Protein AF-A0A1G2XWH8-F1 (afdb_monomer_lite)

Structure (mmCIF, N/CA/C/O backbone):
data_AF-A0A1G2XWH8-F1
#
_entry.id   AF-A0A1G2XWH8-F1
#
loop_
_atom_site.group_PDB
_atom_site.id
_atom_site.type_symbol
_atom_site.label_atom_id
_atom_site.label_alt_id
_atom_site.label_comp_id
_atom_site.label_asym_id
_atom_site.label_entity_id
_atom_site.label_seq_id
_atom_site.pdbx_PDB_ins_code
_atom_site.Cartn_x
_atom_site.Cartn_y
_atom_site.Cartn_z
_atom_site.occupancy
_atom_site.B_iso_or_equiv
_atom_site.auth_seq_id
_atom_site.auth_comp_id
_atom_site.auth_asym_id
_atom_site.auth_atom_id
_atom_site.pdbx_PDB_model_num
ATOM 1 N N . MET A 1 1 ? -18.346 -9.962 9.896 1.00 92.06 1 MET A N 1
ATOM 2 C CA . MET A 1 1 ? -17.612 -8.823 9.321 1.00 92.06 1 MET A CA 1
ATOM 3 C C . MET A 1 1 ? -18.226 -7.588 9.924 1.00 92.06 1 MET A C 1
ATOM 5 O O . MET A 1 1 ? -19.303 -7.183 9.500 1.00 92.06 1 MET A O 1
ATOM 9 N N . THR A 1 2 ? -17.578 -7.070 10.955 1.00 95.69 2 THR A N 1
ATOM 10 C CA . THR A 1 2 ? -17.955 -5.825 11.620 1.00 95.69 2 THR A CA 1
ATOM 11 C C . THR A 1 2 ? -16.970 -4.741 11.199 1.00 95.69 2 THR A C 1
ATOM 13 O O . THR A 1 2 ? -15.781 -5.014 11.034 1.00 95.69 2 THR A O 1
ATOM 16 N N . THR A 1 3 ? -17.451 -3.516 10.992 1.00 97.06 3 THR A N 1
ATOM 17 C CA . THR A 1 3 ? -16.576 -2.355 10.794 1.00 97.06 3 THR A CA 1
ATOM 18 C C . THR A 1 3 ? -16.462 -1.603 12.106 1.00 97.06 3 THR A C 1
ATOM 20 O O . THR A 1 3 ? -17.470 -1.170 12.656 1.00 97.06 3 THR A O 1
ATOM 23 N N . TRP A 1 4 ? -15.238 -1.430 12.583 1.00 97.25 4 TRP A N 1
ATOM 24 C CA . TRP A 1 4 ? -14.908 -0.712 13.801 1.00 97.25 4 TRP A CA 1
ATOM 25 C C . TRP A 1 4 ? -14.384 0.677 13.443 1.00 97.25 4 TRP A C 1
ATOM 27 O O . TRP A 1 4 ? -13.338 0.829 12.815 1.00 97.25 4 TRP A O 1
ATOM 37 N N . TYR A 1 5 ? -15.138 1.702 13.817 1.00 97.62 5 TYR A N 1
ATOM 38 C CA . TYR A 1 5 ? -14.880 3.096 13.489 1.00 97.62 5 TYR A CA 1
ATOM 39 C C . TYR A 1 5 ? -14.159 3.796 14.633 1.00 97.62 5 TYR A C 1
ATOM 41 O O . TYR A 1 5 ? -14.663 3.803 15.761 1.00 97.62 5 TYR A O 1
ATOM 49 N N . ALA A 1 6 ? -13.037 4.452 14.336 1.00 97.25 6 ALA A N 1
ATOM 50 C CA . ALA A 1 6 ? -12.350 5.296 15.305 1.00 97.25 6 ALA A CA 1
ATOM 51 C C . ALA A 1 6 ? -13.264 6.429 15.801 1.00 97.25 6 ALA A C 1
ATOM 53 O O . ALA A 1 6 ? -13.933 7.119 15.019 1.00 97.25 6 ALA A O 1
ATOM 54 N N . GLN A 1 7 ? -13.268 6.642 17.113 1.00 97.06 7 GLN A N 1
ATOM 55 C CA . GLN A 1 7 ? -14.098 7.653 17.771 1.00 97.06 7 GLN A CA 1
ATOM 56 C C . GLN A 1 7 ? -13.307 8.912 18.147 1.00 97.06 7 GLN A C 1
ATOM 58 O O . GLN A 1 7 ? -13.860 10.017 18.149 1.00 97.06 7 GLN A O 1
ATOM 63 N N . ALA A 1 8 ? -11.995 8.788 18.358 1.00 95.06 8 ALA A N 1
ATOM 64 C CA . ALA A 1 8 ? -11.115 9.878 18.771 1.00 95.06 8 ALA A CA 1
ATOM 65 C C . ALA A 1 8 ? -9.874 10.006 17.872 1.00 95.06 8 ALA A C 1
ATOM 67 O O . ALA A 1 8 ? -9.409 9.035 17.286 1.00 95.06 8 ALA A O 1
ATOM 68 N N . ILE A 1 9 ? -9.350 11.230 17.768 1.00 96.19 9 ILE A N 1
ATOM 69 C CA . ILE A 1 9 ? -8.024 11.511 17.195 1.00 96.19 9 ILE A CA 1
ATOM 70 C C . ILE A 1 9 ? -6.969 10.984 18.166 1.00 96.19 9 ILE A C 1
ATOM 72 O O . ILE A 1 9 ? -7.163 11.095 19.375 1.00 96.19 9 ILE A O 1
ATOM 76 N N . GLY A 1 10 ? -5.853 10.463 17.656 1.00 93.56 10 GLY A N 1
ATOM 77 C CA . GLY A 1 10 ? -4.767 10.004 18.527 1.00 93.56 10 GLY A CA 1
ATOM 78 C C . GLY A 1 10 ? -5.025 8.656 19.199 1.00 93.56 10 GLY A C 1
ATOM 79 O O . GLY A 1 10 ? -4.231 8.258 20.040 1.00 93.56 10 GLY A O 1
ATOM 80 N N . ALA A 1 11 ? -6.136 7.984 18.885 1.00 92.38 11 ALA A N 1
ATOM 81 C CA . ALA A 1 11 ? -6.483 6.724 19.524 1.00 92.38 11 ALA A CA 1
ATOM 82 C C . ALA A 1 11 ? -5.488 5.623 19.149 1.00 92.38 11 ALA A C 1
ATOM 84 O O . ALA A 1 11 ? -5.196 5.418 17.966 1.00 92.38 11 ALA A O 1
ATOM 85 N N . HIS A 1 12 ? -5.031 4.887 20.155 1.00 95.50 12 HIS A N 1
ATOM 86 C CA . HIS A 1 12 ? -4.316 3.638 19.952 1.00 95.50 12 HIS A CA 1
ATOM 87 C C . HIS A 1 12 ? -5.295 2.495 19.653 1.00 95.50 12 HIS A C 1
ATOM 89 O O . HIS A 1 12 ? -6.440 2.487 20.117 1.00 95.50 12 HIS A O 1
ATOM 95 N N . LEU A 1 13 ? -4.856 1.509 18.870 1.00 92.75 13 LEU A N 1
ATOM 96 C CA . LEU A 1 13 ? -5.667 0.327 18.574 1.00 92.75 13 LEU A CA 1
ATOM 97 C C . LEU A 1 13 ? -5.904 -0.535 19.824 1.00 92.75 13 LEU A C 1
ATOM 99 O O . LEU A 1 13 ? -6.949 -1.170 19.935 1.00 92.75 13 LEU A O 1
ATOM 103 N N . SER A 1 14 ? -4.956 -0.525 20.762 1.00 90.62 14 SER A N 1
ATOM 104 C CA . SER A 1 14 ? -5.050 -1.216 22.050 1.00 90.62 14 SER A CA 1
ATOM 105 C C . SER A 1 14 ? -6.029 -0.582 23.050 1.00 90.62 14 SER A C 1
ATOM 107 O O . SER A 1 14 ? -6.417 -1.237 24.015 1.00 90.62 14 SER A O 1
ATOM 109 N N . GLU A 1 15 ? -6.443 0.673 22.851 1.00 88.19 15 GLU A N 1
ATOM 110 C CA . GLU A 1 15 ? -7.330 1.360 23.791 1.00 88.19 15 GLU A CA 1
ATOM 111 C C . GLU A 1 15 ? -8.776 0.853 23.689 1.00 88.19 15 GLU A C 1
ATOM 113 O O . GLU A 1 15 ? -9.399 0.873 22.619 1.00 88.19 15 GLU A O 1
ATOM 118 N N . THR A 1 16 ? -9.349 0.494 24.839 1.00 84.19 16 THR A N 1
ATOM 119 C CA . THR A 1 16 ? -10.783 0.219 24.969 1.00 84.19 16 THR A CA 1
ATOM 120 C C . THR A 1 16 ? -11.607 1.473 24.669 1.00 84.19 16 THR A C 1
ATOM 122 O O . THR A 1 16 ? -11.153 2.607 24.831 1.00 84.19 16 THR A O 1
ATOM 125 N N . ASP A 1 17 ? -12.840 1.281 24.202 1.00 83.75 17 ASP A N 1
ATOM 126 C CA . ASP A 1 17 ? -13.812 2.354 23.936 1.00 83.75 17 ASP A CA 1
ATOM 127 C C . ASP A 1 17 ? -13.393 3.408 22.890 1.00 83.75 17 ASP A C 1
ATOM 129 O O . ASP A 1 17 ? -13.997 4.480 22.769 1.00 83.75 17 ASP A O 1
ATOM 133 N N . ARG A 1 18 ? -12.373 3.119 22.076 1.00 91.94 18 ARG A N 1
ATOM 134 C CA . ARG A 1 18 ? -11.943 4.005 20.977 1.00 91.94 18 ARG A CA 1
ATOM 135 C C . ARG A 1 18 ? -12.455 3.611 19.608 1.00 91.94 18 ARG A C 1
ATOM 137 O O . ARG A 1 18 ? -12.415 4.431 18.686 1.00 91.94 18 ARG A O 1
ATOM 144 N N . TRP A 1 19 ? -12.980 2.402 19.490 1.00 94.75 19 TRP A N 1
ATOM 145 C CA . TRP A 1 19 ? -13.432 1.820 18.237 1.00 94.75 19 TRP A CA 1
ATOM 146 C C . TRP A 1 19 ? -14.851 1.317 18.423 1.00 94.75 19 TRP A C 1
ATOM 148 O O . TRP A 1 19 ? -15.109 0.524 19.318 1.00 94.75 19 TRP A O 1
ATOM 158 N N . ASN A 1 20 ? -15.784 1.795 17.609 1.00 96.00 20 ASN A N 1
ATOM 159 C CA . ASN A 1 20 ? -17.204 1.497 17.772 1.00 96.00 20 ASN A CA 1
ATOM 160 C C . ASN A 1 20 ? -17.774 0.893 16.489 1.00 96.00 20 ASN A C 1
ATOM 162 O O . ASN A 1 20 ? -17.375 1.289 15.399 1.00 96.00 20 ASN A O 1
ATOM 166 N N . SER A 1 21 ? -18.713 -0.041 16.600 1.00 96.06 21 SER A N 1
ATOM 167 C CA . SER A 1 21 ? -19.378 -0.679 15.452 1.00 96.06 21 SER A CA 1
ATOM 168 C C . SER A 1 21 ? -20.262 0.277 14.633 1.00 96.06 21 SER A C 1
ATOM 170 O O . SER A 1 21 ? -20.649 -0.043 13.508 1.00 96.06 21 SER A O 1
ATOM 172 N N . ILE A 1 22 ? -20.567 1.467 15.168 1.00 96.12 22 ILE A N 1
ATOM 173 C CA . ILE A 1 22 ? -21.303 2.536 14.487 1.00 96.12 22 ILE A CA 1
ATOM 174 C C . ILE A 1 22 ? -20.432 3.808 14.435 1.00 96.12 22 ILE A C 1
ATOM 176 O O . ILE A 1 22 ? -19.862 4.202 15.455 1.00 96.12 22 ILE A O 1
ATOM 180 N N . PRO A 1 23 ? -20.368 4.532 13.298 1.00 94.62 23 PRO A N 1
ATOM 181 C CA . PRO A 1 23 ? -19.520 5.722 13.166 1.00 94.62 23 PRO A CA 1
ATOM 182 C C . PRO A 1 23 ? -19.796 6.846 14.168 1.00 94.62 23 PRO A C 1
ATOM 184 O O . PRO A 1 23 ? -18.886 7.614 14.468 1.00 94.62 23 PRO A O 1
ATOM 187 N N . SER A 1 24 ? -21.034 6.953 14.663 1.00 92.75 24 SER A N 1
ATOM 188 C CA . SER A 1 24 ? -21.472 7.949 15.651 1.00 92.75 24 SER A CA 1
ATOM 189 C C . SER A 1 24 ? -21.085 7.615 17.094 1.00 92.75 24 SER A C 1
ATOM 191 O O . SER A 1 24 ? -21.355 8.425 17.976 1.00 92.75 24 SER A O 1
ATOM 193 N N . GLY A 1 25 ? -20.522 6.429 17.353 1.00 90.94 25 GLY A N 1
ATOM 194 C CA . GLY A 1 25 ? -20.136 5.993 18.698 1.00 90.94 25 GLY A CA 1
ATOM 195 C C . GLY A 1 25 ? -21.280 5.423 19.541 1.00 90.94 25 GLY A C 1
ATOM 196 O O . GLY A 1 25 ? -21.105 5.194 20.730 1.00 90.94 25 GLY A O 1
ATOM 197 N N . THR A 1 26 ? -22.459 5.204 18.951 1.00 91.12 26 THR A N 1
ATOM 198 C CA . THR A 1 26 ? -23.657 4.710 19.658 1.00 91.12 26 THR A CA 1
ATOM 199 C C . THR A 1 26 ? -23.811 3.186 19.633 1.00 91.12 26 THR A C 1
ATOM 201 O O . THR A 1 26 ? -24.820 2.677 20.112 1.00 91.12 26 THR A O 1
ATOM 204 N N . GLY A 1 27 ? -22.884 2.463 19.003 1.00 91.19 27 GLY A N 1
ATOM 205 C CA . GLY A 1 27 ? -22.889 1.003 18.915 1.00 91.19 27 GLY A CA 1
ATOM 206 C C . GLY A 1 27 ? -22.056 0.340 20.007 1.00 91.19 27 GLY A C 1
ATOM 207 O O . GLY A 1 27 ? -21.665 0.970 20.988 1.00 91.19 27 GLY A O 1
ATOM 208 N N . GLU A 1 28 ? -21.753 -0.938 19.805 1.00 91.75 28 GLU A N 1
ATOM 209 C CA . GLU A 1 28 ? -20.818 -1.690 20.646 1.00 91.75 28 GLU A CA 1
ATOM 210 C C . GLU A 1 28 ? -19.387 -1.198 20.433 1.00 91.75 28 GLU A C 1
ATOM 212 O O . GLU A 1 28 ? -18.999 -0.895 19.298 1.00 91.75 28 GLU A O 1
ATOM 217 N N . PHE A 1 29 ? -18.613 -1.137 21.514 1.00 93.12 29 PHE A N 1
ATOM 218 C CA . PHE A 1 29 ? -17.186 -0.856 21.456 1.00 93.12 29 PHE A CA 1
ATOM 219 C C . PHE A 1 29 ? -16.391 -2.141 21.234 1.00 93.12 29 PHE A C 1
ATOM 221 O O . PHE A 1 29 ? -16.738 -3.201 21.752 1.00 93.12 29 PHE A O 1
ATOM 228 N N . LEU A 1 30 ? -15.327 -2.033 20.444 1.00 91.25 30 LEU A N 1
ATOM 229 C CA . LEU A 1 30 ? -14.341 -3.089 20.295 1.00 91.25 30 LEU A CA 1
ATOM 230 C C . LEU A 1 30 ? -13.590 -3.222 21.616 1.00 91.25 30 LEU A C 1
ATOM 232 O O . LEU A 1 30 ? -12.918 -2.286 22.053 1.00 91.25 30 LEU A O 1
ATOM 236 N N . ASP A 1 31 ? -13.656 -4.409 22.192 1.00 88.25 31 ASP A N 1
ATOM 237 C CA . ASP A 1 31 ? -12.698 -4.859 23.186 1.00 88.25 31 ASP A CA 1
ATOM 238 C C . ASP A 1 31 ? -11.700 -5.765 22.466 1.00 88.25 31 ASP A C 1
ATOM 240 O O . ASP A 1 31 ? -12.017 -6.903 22.108 1.00 88.25 31 ASP A O 1
ATOM 244 N N . ILE A 1 32 ? -10.520 -5.226 22.155 1.00 84.88 32 ILE A N 1
ATOM 245 C CA . ILE A 1 32 ? -9.512 -5.971 21.399 1.00 84.88 32 ILE A CA 1
ATOM 246 C C . ILE A 1 32 ? -8.913 -7.119 22.229 1.00 84.88 32 ILE A C 1
ATOM 248 O O . ILE A 1 32 ? -8.496 -8.127 21.660 1.00 84.88 32 ILE A O 1
ATOM 252 N N . ASP A 1 33 ? -8.921 -7.000 23.559 1.00 81.31 33 ASP A N 1
ATOM 253 C CA . ASP A 1 33 ? -8.274 -7.944 24.468 1.00 81.31 33 ASP A CA 1
ATOM 254 C C . ASP A 1 33 ? -9.226 -9.076 24.911 1.00 81.31 33 ASP A C 1
ATOM 256 O O . ASP A 1 33 ? -8.773 -10.192 25.173 1.00 81.31 33 ASP A O 1
ATOM 260 N N . ALA A 1 34 ? -10.549 -8.864 24.912 1.00 74.19 34 ALA A N 1
ATOM 261 C CA . ALA A 1 34 ? -11.551 -9.875 25.294 1.00 74.19 34 ALA A CA 1
ATOM 262 C C . ALA A 1 34 ? -11.913 -10.894 24.187 1.00 74.19 34 ALA A C 1
ATOM 264 O O . ALA A 1 34 ? -13.031 -11.411 24.137 1.00 74.19 34 ALA A O 1
ATOM 265 N N . GLY A 1 35 ? -10.966 -11.220 23.303 1.00 68.00 35 GLY A N 1
ATOM 266 C CA . GLY A 1 35 ? -11.194 -12.080 22.130 1.00 68.00 35 GLY A CA 1
ATOM 267 C C . GLY A 1 35 ? -11.480 -11.301 20.844 1.00 68.00 35 GLY A C 1
ATOM 268 O O . GLY A 1 35 ? -12.079 -11.850 19.920 1.00 68.00 35 GLY A O 1
ATOM 269 N N . GLY A 1 36 ? -11.082 -10.026 20.826 1.00 74.62 36 GLY A N 1
ATOM 270 C CA . GLY A 1 36 ? -11.409 -9.030 19.820 1.00 74.62 36 GLY A CA 1
ATOM 271 C C . GLY A 1 36 ? -10.827 -9.235 18.422 1.00 74.62 36 GLY A C 1
ATOM 272 O O . GLY A 1 36 ? -10.215 -10.246 18.099 1.00 74.62 36 GLY A O 1
ATOM 273 N N . LEU A 1 37 ? -11.115 -8.227 17.593 1.00 91.38 37 LEU A N 1
ATOM 274 C CA . LEU A 1 37 ? -10.841 -8.058 16.161 1.00 91.38 37 LEU A CA 1
ATOM 275 C C . LEU A 1 37 ? -10.759 -9.352 15.330 1.00 91.38 37 LEU A C 1
ATOM 277 O O . LEU A 1 37 ? -9.713 -9.987 15.206 1.00 91.38 37 LEU A O 1
ATOM 281 N N . GLY A 1 38 ? -11.865 -9.712 14.675 1.00 93.62 38 GLY A N 1
ATOM 282 C CA . GLY A 1 38 ? -11.906 -10.887 13.810 1.00 93.62 38 GLY A CA 1
ATOM 283 C C . GLY A 1 38 ? -11.152 -10.697 12.487 1.00 93.62 38 GLY A C 1
ATOM 284 O O . GLY A 1 38 ? -11.105 -9.607 11.922 1.00 93.62 38 GLY A O 1
ATOM 285 N N . ILE A 1 39 ? -10.680 -11.801 11.892 1.00 96.19 39 ILE A N 1
ATOM 286 C CA . ILE A 1 39 ? -10.031 -11.810 10.561 1.00 96.19 39 ILE A CA 1
ATOM 287 C C . ILE A 1 39 ? -10.908 -11.228 9.439 1.00 96.19 39 ILE A C 1
ATOM 289 O O . ILE A 1 39 ? -10.409 -10.833 8.396 1.00 96.19 39 ILE A O 1
ATOM 293 N N . ASN A 1 40 ? -12.224 -11.180 9.644 1.00 96.94 40 ASN A N 1
ATOM 294 C CA . ASN A 1 40 ? -13.177 -10.631 8.683 1.00 96.94 40 ASN A CA 1
ATOM 295 C C . ASN A 1 40 ? -13.584 -9.188 9.001 1.00 96.94 40 ASN A C 1
ATOM 297 O O . ASN A 1 40 ? -14.464 -8.662 8.325 1.00 96.94 40 ASN A O 1
ATOM 301 N N . ASP A 1 41 ? -13.032 -8.572 10.041 1.00 97.25 41 ASP A N 1
ATOM 302 C CA . ASP A 1 41 ? -13.427 -7.236 10.476 1.00 97.25 41 ASP A CA 1
ATOM 303 C C . ASP A 1 41 ? -12.644 -6.143 9.756 1.00 97.25 41 ASP A C 1
ATOM 305 O O . ASP A 1 41 ? -11.619 -6.381 9.121 1.00 97.25 41 ASP A O 1
ATOM 309 N N . ILE A 1 42 ? -13.160 -4.922 9.830 1.00 97.81 42 ILE A N 1
ATOM 310 C CA . ILE A 1 42 ? -12.587 -3.752 9.175 1.00 97.81 42 ILE A CA 1
ATOM 311 C C . ILE A 1 42 ? -12.258 -2.723 10.244 1.00 97.81 42 ILE A C 1
ATOM 313 O O . ILE A 1 42 ? -13.139 -2.339 11.007 1.00 97.81 42 ILE A O 1
ATOM 317 N N . ILE A 1 43 ? -11.028 -2.221 10.256 1.00 97.94 43 ILE A N 1
ATOM 318 C CA . ILE A 1 43 ? -10.658 -1.055 11.059 1.00 97.94 43 ILE A CA 1
ATOM 319 C C . ILE A 1 43 ? -10.779 0.193 10.182 1.00 97.94 43 ILE A C 1
ATOM 321 O O . ILE A 1 43 ? -10.090 0.320 9.168 1.00 97.94 43 ILE A O 1
ATOM 325 N N . CYS A 1 44 ? -11.671 1.112 10.550 1.00 98.00 44 CYS A N 1
ATOM 326 C CA . CYS A 1 44 ? -11.962 2.322 9.787 1.00 98.00 44 CYS A CA 1
ATOM 327 C C . CYS A 1 44 ? -11.516 3.586 10.530 1.00 98.00 44 CYS A C 1
ATOM 329 O O . CYS A 1 44 ? -11.921 3.825 11.669 1.00 98.00 44 CYS A O 1
ATOM 331 N N . ALA A 1 45 ? -10.745 4.443 9.854 1.00 97.75 45 ALA A N 1
ATOM 332 C CA . ALA A 1 45 ? -10.265 5.696 10.437 1.00 97.75 45 ALA A CA 1
ATOM 333 C C . ALA A 1 45 ? -11.386 6.707 10.722 1.00 97.75 45 ALA A C 1
ATOM 335 O O . ALA A 1 45 ? -11.224 7.559 11.588 1.00 97.75 45 ALA A O 1
ATOM 336 N N . ASN A 1 46 ? -12.517 6.630 10.010 1.00 97.31 46 ASN A N 1
ATOM 337 C CA . ASN A 1 46 ? -13.701 7.464 10.251 1.00 97.31 46 ASN A CA 1
ATOM 338 C C . ASN A 1 46 ? -13.396 8.980 10.320 1.00 97.31 46 ASN A C 1
ATOM 340 O O . ASN A 1 46 ? -13.878 9.694 11.204 1.00 97.31 46 ASN A O 1
ATOM 344 N N . GLY A 1 47 ? -12.518 9.474 9.442 1.00 96.69 47 GLY A N 1
ATOM 345 C CA . GLY A 1 47 ? -12.078 10.871 9.426 1.00 96.69 47 GLY A CA 1
ATOM 346 C C . GLY A 1 47 ? -11.125 11.268 10.564 1.00 96.69 47 GLY A C 1
ATOM 347 O O . GLY A 1 47 ? -10.699 12.421 10.612 1.00 96.69 47 GLY A O 1
ATOM 348 N N . LYS A 1 48 ? -10.777 10.355 11.480 1.00 97.62 48 LYS A N 1
ATOM 349 C CA . LYS A 1 48 ? -9.869 10.612 12.605 1.00 97.62 48 LYS A CA 1
ATOM 350 C C . LYS A 1 48 ? -8.416 10.458 12.176 1.00 97.62 48 LYS A C 1
ATOM 352 O O . LYS A 1 48 ? -8.056 9.556 11.424 1.00 97.62 48 LYS A O 1
ATOM 357 N N . THR A 1 49 ? -7.572 11.352 12.663 1.00 97.44 49 THR A N 1
ATOM 358 C CA . THR A 1 49 ? -6.144 11.383 12.345 1.00 97.44 49 THR A CA 1
ATOM 359 C C . THR A 1 49 ? -5.306 10.911 13.526 1.00 97.44 49 THR A C 1
ATOM 361 O O . THR A 1 49 ? -5.783 10.850 14.660 1.00 97.44 49 THR A O 1
ATOM 364 N N . SER A 1 50 ? -4.035 10.634 13.257 1.00 95.94 50 SER A N 1
ATOM 365 C CA . SER A 1 50 ? -3.038 10.231 14.244 1.00 95.94 50 SER A CA 1
ATOM 366 C C . SER A 1 50 ? -3.409 8.950 14.986 1.00 95.94 50 SER A C 1
ATOM 368 O O . SER A 1 50 ? -3.074 8.813 16.151 1.00 95.94 50 SER A O 1
ATOM 370 N N . LEU A 1 51 ? -4.124 8.030 14.334 1.00 97.56 51 LEU A N 1
ATOM 371 C CA . LEU A 1 51 ? -4.469 6.742 14.934 1.00 97.56 51 LEU A CA 1
ATOM 372 C C . LEU A 1 51 ? -3.213 5.881 15.005 1.00 97.56 51 LEU A C 1
ATOM 374 O O . LEU A 1 51 ? -2.472 5.829 14.028 1.00 97.56 51 LEU A O 1
ATOM 378 N N . ILE A 1 52 ? -2.960 5.220 16.125 1.00 97.50 52 ILE A N 1
ATOM 379 C CA . ILE A 1 52 ? -1.712 4.486 16.346 1.00 97.50 52 ILE A CA 1
ATOM 380 C C . ILE A 1 52 ? -2.002 2.986 16.320 1.00 97.50 52 ILE A C 1
ATOM 382 O O . ILE A 1 52 ? -2.871 2.497 17.038 1.00 97.50 52 ILE A O 1
ATOM 386 N N . ILE A 1 53 ? -1.274 2.261 15.472 1.00 97.31 53 ILE A N 1
ATOM 387 C CA . ILE A 1 53 ? -1.222 0.800 15.484 1.00 97.31 53 ILE A CA 1
ATOM 388 C C . ILE A 1 53 ? 0.030 0.415 16.273 1.00 97.31 53 ILE A C 1
ATOM 390 O O . ILE A 1 53 ? 1.150 0.542 15.780 1.00 97.31 53 ILE A O 1
ATOM 394 N N . ASP A 1 54 ? -0.191 -0.007 17.512 1.00 95.94 54 ASP A N 1
ATOM 395 C CA . ASP A 1 54 ? 0.810 -0.320 18.539 1.00 95.94 54 ASP A CA 1
ATOM 396 C C . ASP A 1 54 ? 0.889 -1.827 18.845 1.00 95.94 54 ASP A C 1
ATOM 398 O O . ASP A 1 54 ? 1.347 -2.251 19.906 1.00 95.94 54 ASP A O 1
ATOM 402 N N . ARG A 1 55 ? 0.391 -2.654 17.923 1.00 95.94 55 ARG A N 1
ATOM 403 C CA . ARG A 1 55 ? 0.442 -4.119 17.979 1.00 95.94 55 ARG A CA 1
ATOM 404 C C . ARG A 1 55 ? 0.295 -4.729 16.592 1.00 95.94 55 ARG A C 1
ATOM 406 O O . ARG A 1 55 ? -0.209 -4.084 15.670 1.00 95.94 55 ARG A O 1
ATOM 413 N N . ASP A 1 56 ? 0.644 -6.006 16.488 1.00 96.81 56 ASP A N 1
ATOM 414 C CA . ASP A 1 56 ? 0.276 -6.837 15.348 1.00 96.81 56 ASP A CA 1
ATOM 415 C C . ASP A 1 56 ? -1.247 -6.838 15.149 1.00 96.81 56 ASP A C 1
ATOM 417 O O . ASP A 1 56 ? -2.027 -6.904 16.103 1.00 96.81 56 ASP A O 1
ATOM 421 N N . VAL A 1 57 ? -1.682 -6.796 13.888 1.00 96.44 57 VAL A N 1
ATOM 422 C CA . VAL A 1 57 ? -3.102 -6.715 13.522 1.00 96.44 57 VAL A CA 1
ATOM 423 C C . VAL A 1 57 ? -3.453 -7.838 12.568 1.00 96.44 57 VAL A C 1
ATOM 425 O O . VAL A 1 57 ? -2.789 -8.028 11.554 1.00 96.44 57 VAL A O 1
ATOM 428 N N . THR A 1 58 ? -4.545 -8.547 12.844 1.00 96.69 58 THR A N 1
ATOM 429 C CA . THR A 1 58 ? -5.159 -9.478 11.889 1.00 96.69 58 THR A CA 1
ATOM 430 C C . THR A 1 58 ? -6.620 -9.106 11.709 1.00 96.69 58 THR A C 1
ATOM 432 O O . THR A 1 58 ? -7.409 -9.201 12.640 1.00 96.69 58 THR A O 1
ATOM 435 N N . CYS A 1 59 ? -6.974 -8.647 10.513 1.00 97.62 59 CYS A N 1
ATOM 436 C CA . CYS A 1 59 ? -8.335 -8.261 10.151 1.00 97.62 59 CYS A CA 1
ATOM 437 C C . CYS A 1 59 ? -8.496 -8.346 8.628 1.00 97.62 59 CYS A C 1
ATOM 439 O O . CYS A 1 59 ? -7.539 -8.642 7.918 1.00 97.62 59 CYS A O 1
ATOM 441 N N . ALA A 1 60 ? -9.685 -8.073 8.096 1.00 98.19 60 ALA A N 1
ATOM 442 C CA . ALA A 1 60 ? -9.870 -8.089 6.650 1.00 98.19 60 ALA A CA 1
ATOM 443 C C . ALA A 1 60 ? -9.126 -6.915 6.016 1.00 98.19 60 ALA A C 1
ATOM 445 O O . ALA A 1 60 ? -8.423 -7.085 5.021 1.00 98.19 60 ALA A O 1
ATOM 446 N N . ARG A 1 61 ? -9.283 -5.715 6.591 1.00 98.25 61 ARG A N 1
ATOM 447 C CA . ARG A 1 61 ? -8.604 -4.511 6.107 1.00 98.25 61 ARG A CA 1
ATOM 448 C C . ARG A 1 61 ? -8.544 -3.380 7.121 1.00 98.25 61 ARG A C 1
ATOM 450 O O . ARG A 1 61 ? -9.464 -3.184 7.916 1.00 98.25 61 ARG A O 1
ATOM 457 N N . ILE A 1 62 ? -7.526 -2.550 6.950 1.00 98.50 62 ILE A N 1
ATOM 458 C CA . ILE A 1 62 ? -7.436 -1.203 7.508 1.00 98.50 62 ILE A CA 1
ATOM 459 C C . ILE A 1 62 ? -7.802 -0.216 6.399 1.00 98.50 62 ILE A C 1
ATOM 461 O O . ILE A 1 62 ? -7.314 -0.317 5.270 1.00 98.50 62 ILE A O 1
ATOM 465 N N . SER A 1 63 ? -8.701 0.720 6.695 1.00 98.00 63 SER A N 1
ATOM 466 C CA . SER A 1 63 ? -9.262 1.610 5.683 1.00 98.00 63 SER A CA 1
ATOM 467 C C . SER A 1 63 ? -9.488 3.022 6.206 1.00 98.00 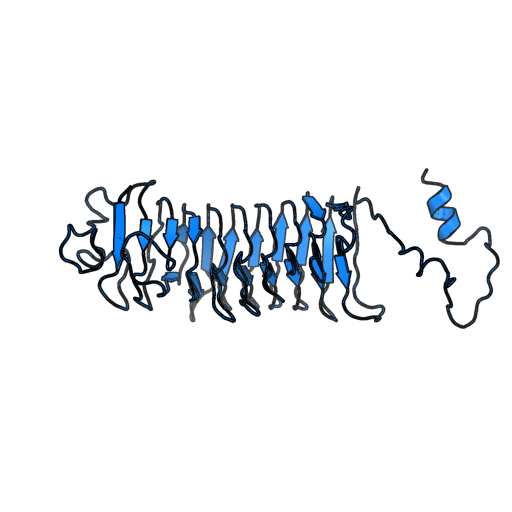63 SER A C 1
ATOM 469 O O . SER A 1 63 ? -10.019 3.232 7.294 1.00 98.00 63 SER A O 1
ATOM 471 N N . ASN A 1 64 ? -9.150 4.013 5.389 1.00 96.94 64 ASN A N 1
ATOM 472 C CA . ASN A 1 64 ? -9.654 5.383 5.530 1.00 96.94 64 ASN A CA 1
ATOM 473 C C . ASN A 1 64 ? -10.560 5.778 4.344 1.00 96.94 64 ASN A C 1
ATOM 475 O O . ASN A 1 64 ? -10.857 6.955 4.129 1.00 96.94 64 ASN A O 1
ATOM 479 N N . GLY A 1 65 ? -10.957 4.789 3.538 1.00 94.69 65 GLY A N 1
ATOM 480 C CA . GLY A 1 65 ? -11.900 4.942 2.439 1.00 94.69 65 GLY A CA 1
ATOM 481 C C . GLY A 1 65 ? -13.355 4.852 2.891 1.00 94.69 65 GLY A C 1
ATOM 482 O O . GLY A 1 65 ? -13.674 4.900 4.076 1.00 94.69 65 GLY A O 1
ATOM 483 N N . PHE A 1 66 ? -14.256 4.711 1.919 1.00 93.00 66 PHE A N 1
ATOM 484 C CA . PHE A 1 66 ? -15.676 4.506 2.192 1.00 93.00 66 PHE A CA 1
ATOM 485 C C . PHE A 1 66 ? -15.914 3.089 2.739 1.00 93.00 66 PHE A C 1
ATOM 487 O O . PHE A 1 66 ? -15.723 2.103 2.017 1.00 93.00 66 PHE A O 1
ATOM 494 N N . GLU A 1 67 ? -16.318 3.004 4.009 1.00 95.38 67 GLU A N 1
ATOM 495 C CA . GLU A 1 67 ? -16.679 1.771 4.717 1.00 95.38 67 GLU A CA 1
ATOM 496 C C . GLU A 1 67 ? -18.024 1.959 5.433 1.00 95.38 67 GLU A C 1
ATOM 498 O O . GLU A 1 67 ? -18.100 2.578 6.495 1.00 95.38 67 GLU A O 1
ATOM 503 N N . GLY A 1 68 ? -19.111 1.440 4.856 1.00 93.19 68 GLY A N 1
ATOM 504 C CA . GLY A 1 68 ? -20.458 1.617 5.410 1.00 93.19 68 GLY A CA 1
ATOM 505 C C . GLY A 1 68 ? -20.869 3.092 5.467 1.00 93.19 68 GLY A C 1
ATOM 506 O O . GLY A 1 68 ? -20.859 3.774 4.448 1.00 93.19 68 GLY A O 1
ATOM 507 N N . THR A 1 69 ? -21.235 3.580 6.652 1.00 93.44 69 THR A N 1
ATOM 508 C CA . THR A 1 69 ? -21.651 4.976 6.893 1.00 93.44 69 THR A CA 1
ATOM 509 C C . THR A 1 69 ? -20.537 5.854 7.478 1.00 93.44 69 THR A C 1
ATOM 511 O O . THR A 1 69 ? -20.801 6.977 7.905 1.00 93.44 69 THR A O 1
ATOM 514 N N . GLY A 1 70 ? -19.299 5.348 7.529 1.00 91.88 70 GLY A N 1
ATOM 515 C CA . GLY A 1 70 ? -18.151 6.076 8.066 1.00 91.88 70 GLY A CA 1
ATOM 516 C C . GLY A 1 70 ? -17.754 7.291 7.229 1.00 91.88 70 GLY A C 1
ATOM 517 O O . GLY A 1 70 ? -17.992 7.357 6.021 1.00 91.88 70 GLY A O 1
ATOM 518 N N . ILE A 1 71 ? -17.104 8.252 7.880 1.00 94.88 71 ILE A N 1
ATOM 519 C CA . ILE A 1 71 ? -16.536 9.425 7.217 1.00 94.88 71 ILE A CA 1
ATOM 520 C C . ILE A 1 71 ? -15.213 9.021 6.548 1.00 94.88 71 ILE A C 1
ATOM 522 O O . ILE A 1 71 ? -14.332 8.451 7.190 1.00 94.88 71 ILE A O 1
ATOM 526 N N . VAL A 1 72 ? -15.063 9.329 5.258 1.00 94.75 72 VAL A N 1
ATOM 527 C CA . VAL A 1 72 ? -13.808 9.130 4.507 1.00 94.75 72 VAL A CA 1
ATOM 528 C C . VAL A 1 72 ? -12.704 10.028 5.079 1.00 94.75 72 VAL A C 1
ATOM 530 O O . VAL A 1 72 ? -12.992 11.123 5.562 1.00 94.75 72 VAL A O 1
ATOM 533 N N . ASN A 1 73 ? -11.442 9.618 4.920 1.00 95.06 73 ASN A N 1
ATOM 534 C CA . ASN A 1 73 ? -10.212 10.223 5.449 1.00 95.06 73 ASN A CA 1
ATOM 535 C C . ASN A 1 73 ? -9.837 9.728 6.848 1.00 95.06 73 ASN A C 1
ATOM 537 O O . ASN A 1 73 ? -10.438 8.806 7.398 1.00 95.06 73 ASN A O 1
ATOM 541 N N . GLY A 1 74 ? -8.783 10.337 7.388 1.00 96.56 74 GLY A N 1
ATOM 542 C CA . GLY A 1 74 ? -8.062 9.866 8.557 1.00 96.56 74 GLY A CA 1
ATOM 543 C C . GLY A 1 74 ? -6.767 9.161 8.171 1.00 96.56 74 GLY A C 1
ATOM 544 O O . GLY A 1 74 ? -6.492 8.974 6.985 1.00 96.56 74 GLY A O 1
ATOM 545 N N . ASN A 1 75 ? -5.948 8.820 9.159 1.00 97.81 75 ASN A N 1
ATOM 546 C CA . ASN A 1 75 ? -4.684 8.124 8.934 1.00 97.81 75 ASN A CA 1
ATOM 547 C C . ASN A 1 75 ? -4.263 7.307 10.156 1.00 97.81 75 ASN A C 1
ATOM 549 O O . ASN A 1 75 ? -4.597 7.636 11.295 1.00 97.81 75 ASN A O 1
ATOM 553 N N . PHE A 1 76 ? -3.514 6.249 9.867 1.00 98.44 76 PHE A N 1
ATOM 554 C CA . PHE A 1 76 ? -2.907 5.339 10.820 1.00 98.44 76 PHE A CA 1
ATOM 555 C C . PHE A 1 76 ? -1.391 5.511 10.800 1.00 98.44 76 PHE A C 1
ATOM 557 O O . PHE A 1 76 ? -0.794 5.697 9.738 1.00 98.44 76 PHE A O 1
ATOM 564 N N . PHE A 1 77 ? -0.775 5.400 11.965 1.00 97.88 77 PHE A N 1
ATOM 565 C CA . PHE A 1 77 ? 0.657 5.453 12.180 1.00 97.88 77 PHE A CA 1
ATOM 566 C C . PHE A 1 77 ? 1.141 4.129 12.751 1.00 97.88 77 PHE A C 1
ATOM 568 O O . PHE A 1 77 ? 0.539 3.585 13.673 1.00 97.88 77 PHE A O 1
ATOM 575 N N . VAL A 1 78 ? 2.259 3.651 12.215 1.00 97.81 78 VAL A N 1
ATOM 576 C CA . VAL A 1 78 ? 3.051 2.561 12.788 1.00 97.81 78 VAL A CA 1
ATOM 577 C C . VAL A 1 78 ? 4.451 3.114 13.024 1.00 97.81 78 VAL A C 1
ATOM 579 O O . VAL A 1 78 ? 5.042 3.710 12.115 1.00 97.81 78 VAL A O 1
ATOM 582 N N . GLN A 1 79 ? 4.955 2.978 14.248 1.00 96.38 79 GLN A N 1
ATOM 583 C CA . GLN A 1 79 ? 6.189 3.646 14.690 1.00 96.38 79 GLN A CA 1
ATOM 584 C C . GLN A 1 79 ? 7.249 2.676 15.230 1.00 96.38 79 GLN A C 1
ATOM 586 O O . GLN A 1 79 ? 8.341 3.102 15.604 1.00 96.38 79 GLN A O 1
ATOM 591 N N . GLU A 1 80 ? 6.934 1.387 15.245 1.00 96.38 80 GLU A N 1
ATOM 592 C CA . GLU A 1 80 ? 7.776 0.297 15.728 1.00 96.38 80 GLU A CA 1
ATOM 593 C C . GLU A 1 80 ? 7.485 -0.978 14.917 1.00 96.38 80 GLU A C 1
ATOM 595 O O . GLU A 1 80 ? 6.678 -0.957 13.980 1.00 96.38 80 GLU A O 1
ATOM 600 N N . ASP A 1 81 ? 8.185 -2.066 15.235 1.00 97.69 81 ASP A N 1
ATOM 601 C CA . ASP A 1 81 ? 8.070 -3.330 14.510 1.00 97.69 81 ASP A CA 1
ATOM 602 C C . ASP A 1 81 ? 6.685 -3.955 14.701 1.00 97.69 81 ASP A C 1
ATOM 604 O O . ASP A 1 81 ? 6.333 -4.320 15.817 1.00 97.69 81 ASP A O 1
ATOM 608 N N . HIS A 1 82 ? 5.936 -4.126 13.605 1.00 98.00 82 HIS A N 1
ATOM 609 C CA . HIS A 1 82 ? 4.608 -4.753 13.615 1.00 98.00 82 HIS A CA 1
ATOM 610 C C . HIS A 1 82 ? 4.313 -5.512 12.318 1.00 98.00 82 HIS A C 1
ATOM 612 O O . HIS A 1 82 ? 4.808 -5.184 11.233 1.00 98.00 82 HIS A O 1
ATOM 618 N N . THR A 1 83 ? 3.444 -6.510 12.423 1.00 98.31 83 THR A N 1
ATOM 619 C CA . THR A 1 83 ? 2.898 -7.301 11.321 1.00 98.31 83 THR A CA 1
ATOM 620 C C . THR A 1 83 ? 1.406 -7.033 11.155 1.00 98.31 83 THR A C 1
ATOM 622 O O . THR A 1 83 ? 0.602 -7.232 12.064 1.00 98.31 83 THR A O 1
ATOM 625 N N . LEU A 1 84 ? 1.016 -6.624 9.951 1.00 98.56 84 LEU A N 1
ATOM 626 C CA . LEU A 1 84 ? -0.358 -6.341 9.558 1.00 98.56 84 LEU A CA 1
ATOM 627 C C . LEU A 1 84 ? -0.840 -7.425 8.588 1.00 98.56 84 LEU A C 1
ATOM 629 O O . LEU A 1 84 ? -0.514 -7.406 7.403 1.00 98.56 84 LEU A O 1
ATOM 633 N N . ASN A 1 85 ? -1.635 -8.372 9.074 1.00 98.38 85 ASN A N 1
ATOM 634 C CA . ASN A 1 85 ? -2.291 -9.415 8.282 1.00 98.38 85 ASN A CA 1
ATOM 635 C C . ASN A 1 85 ? -3.655 -8.926 7.792 1.00 98.38 85 ASN A C 1
ATOM 637 O O . ASN A 1 85 ? -4.692 -9.385 8.271 1.00 98.38 85 ASN A O 1
ATOM 641 N N . CYS A 1 86 ? -3.649 -7.929 6.910 1.00 98.56 86 CYS A N 1
ATOM 642 C CA . CYS A 1 86 ? -4.861 -7.316 6.381 1.00 98.56 86 CYS A CA 1
ATOM 643 C C . CYS A 1 86 ? -4.577 -6.536 5.095 1.00 98.56 86 CYS A C 1
ATOM 645 O O . CYS A 1 86 ? -3.445 -6.113 4.845 1.00 98.56 86 CYS A O 1
ATOM 647 N N . ASP A 1 87 ? -5.620 -6.303 4.303 1.00 98.69 87 ASP A N 1
ATOM 648 C CA . ASP A 1 87 ? -5.554 -5.376 3.178 1.00 98.69 87 ASP A CA 1
ATOM 649 C C . ASP A 1 87 ? -5.458 -3.917 3.671 1.00 98.69 87 ASP A C 1
ATOM 651 O O . ASP A 1 87 ? -5.988 -3.559 4.724 1.00 98.69 87 ASP A O 1
ATOM 655 N N . ILE A 1 88 ? -4.845 -3.037 2.876 1.00 98.50 88 ILE A N 1
ATOM 656 C CA . ILE A 1 88 ? -4.806 -1.590 3.143 1.00 98.50 88 ILE A CA 1
ATOM 657 C C . ILE A 1 88 ? -5.585 -0.870 2.049 1.00 98.50 88 ILE A C 1
ATOM 659 O O . ILE A 1 88 ? -5.243 -0.983 0.871 1.00 98.50 88 ILE A O 1
ATOM 663 N N . LYS A 1 89 ? -6.626 -0.116 2.416 1.00 97.25 89 LYS A N 1
ATOM 664 C CA . LYS A 1 89 ? -7.502 0.569 1.455 1.00 97.25 89 LYS A CA 1
ATOM 665 C C . LYS A 1 89 ? -7.592 2.067 1.713 1.00 97.25 89 LYS A C 1
ATOM 667 O O . LYS A 1 89 ? -7.902 2.518 2.812 1.00 97.25 89 LYS A O 1
ATOM 672 N N . THR A 1 90 ? -7.406 2.836 0.648 1.00 96.00 90 THR A N 1
ATOM 673 C CA . THR A 1 90 ? -7.228 4.286 0.746 1.00 96.00 90 THR A CA 1
ATOM 674 C C . THR A 1 90 ? -8.408 5.043 0.168 1.00 96.00 90 THR A C 1
ATOM 676 O O . THR A 1 90 ? -8.877 4.737 -0.924 1.00 96.00 90 THR A O 1
ATOM 679 N N . GLY A 1 91 ? -8.873 6.055 0.892 1.00 94.12 91 GLY A N 1
ATOM 680 C CA . GLY A 1 91 ? -9.824 7.050 0.415 1.00 94.12 91 GLY A CA 1
ATOM 681 C C . GLY A 1 91 ? -9.123 8.216 -0.277 1.00 94.12 91 GLY A C 1
ATOM 682 O O . GLY A 1 91 ? -8.374 8.029 -1.236 1.00 94.12 91 GLY A O 1
ATOM 683 N N . SER A 1 92 ? -9.383 9.424 0.227 1.00 92.56 92 SER A N 1
ATOM 684 C CA . SER A 1 92 ? -8.856 10.697 -0.289 1.00 92.56 92 SER A CA 1
ATOM 685 C C . SER A 1 92 ? -7.697 11.294 0.520 1.00 92.56 92 SER A C 1
ATOM 687 O O . SER A 1 92 ? -7.251 12.400 0.226 1.00 92.56 92 SER A O 1
ATOM 689 N N . ALA A 1 93 ? -7.209 10.581 1.534 1.00 94.94 93 ALA A N 1
ATOM 690 C CA . ALA A 1 93 ? -6.056 10.950 2.354 1.00 94.94 93 ALA A CA 1
ATOM 691 C C . ALA A 1 93 ? -5.144 9.736 2.534 1.00 94.94 93 ALA A C 1
ATOM 693 O O . ALA A 1 93 ? -5.572 8.605 2.306 1.00 94.94 93 ALA A O 1
ATOM 694 N N . THR A 1 94 ? -3.887 9.951 2.925 1.00 96.75 94 THR A N 1
ATOM 695 C CA . THR A 1 94 ? -2.941 8.845 3.125 1.00 96.75 94 THR A CA 1
ATOM 696 C C . THR A 1 94 ? -3.431 7.912 4.227 1.00 96.75 94 THR A C 1
ATOM 698 O O . THR A 1 94 ? -3.748 8.390 5.311 1.00 96.75 94 THR A O 1
ATOM 701 N N . CYS A 1 95 ? -3.514 6.607 3.960 1.00 98.06 95 CYS A N 1
ATOM 702 C CA . CYS A 1 95 ? -4.075 5.645 4.909 1.00 98.06 95 CYS A CA 1
ATOM 703 C C . CYS A 1 95 ? -3.065 5.264 5.993 1.00 98.06 95 CYS A C 1
ATOM 705 O O . CYS A 1 95 ? -3.289 5.571 7.159 1.00 98.06 95 CYS A O 1
ATOM 707 N N . LEU A 1 96 ? -1.957 4.624 5.621 1.00 98.44 96 LEU A N 1
ATOM 708 C CA . LEU A 1 96 ? -0.955 4.106 6.551 1.00 98.44 96 LEU A CA 1
ATOM 709 C C . LEU A 1 96 ? 0.365 4.871 6.414 1.00 98.44 96 LEU A C 1
ATOM 711 O O . LEU A 1 96 ? 0.915 4.987 5.319 1.00 98.44 96 LEU A O 1
ATOM 715 N N . ILE A 1 97 ? 0.891 5.374 7.528 1.00 97.94 97 ILE A N 1
ATOM 716 C CA . ILE A 1 97 ? 2.145 6.126 7.602 1.00 97.94 97 ILE A CA 1
ATOM 717 C C . ILE A 1 97 ? 3.115 5.375 8.512 1.00 97.94 97 ILE A C 1
ATOM 719 O O . ILE A 1 97 ? 2.855 5.177 9.696 1.00 97.94 97 ILE A O 1
ATOM 723 N N . LEU A 1 98 ? 4.263 4.984 7.964 1.00 97.31 98 LEU A N 1
ATOM 724 C CA . LEU A 1 98 ? 5.325 4.311 8.707 1.00 97.31 98 LEU A CA 1
ATOM 725 C C . LEU A 1 98 ? 6.371 5.361 9.080 1.00 97.31 98 LEU A C 1
ATOM 727 O O . LEU A 1 98 ? 7.192 5.738 8.244 1.00 97.31 98 LEU A O 1
ATOM 731 N N . SER A 1 99 ? 6.331 5.891 10.301 1.00 93.44 99 SER A N 1
ATOM 732 C CA . SER A 1 99 ? 7.248 6.964 10.696 1.00 93.44 99 SER A CA 1
ATOM 733 C C . SER A 1 99 ? 7.599 6.930 12.179 1.00 93.44 99 SER A C 1
ATOM 735 O O . SER A 1 99 ? 6.729 7.050 13.035 1.00 93.44 99 SER A O 1
ATOM 737 N N . SER A 1 100 ? 8.902 6.891 12.459 1.00 87.38 100 SER A N 1
ATOM 738 C CA . SER A 1 100 ? 9.499 7.055 13.787 1.00 87.38 100 SER A CA 1
ATOM 739 C C . SER A 1 100 ? 10.700 7.992 13.688 1.00 87.38 100 SER A C 1
ATOM 741 O O . SER A 1 100 ? 11.431 7.976 12.691 1.00 87.38 100 SER A O 1
ATOM 743 N N . SER A 1 101 ? 10.892 8.836 14.701 1.00 80.44 101 SER A N 1
ATOM 744 C CA . SER A 1 101 ? 12.023 9.766 14.788 1.00 80.44 101 SER A CA 1
ATOM 745 C C . SER A 1 101 ? 13.288 9.119 15.347 1.00 80.44 101 SER A C 1
ATOM 747 O O . SER A 1 101 ? 14.384 9.608 15.067 1.00 80.44 101 SER A O 1
ATOM 749 N N . GLU A 1 102 ? 13.154 8.035 16.110 1.00 84.69 102 GLU A N 1
ATOM 750 C CA . GLU A 1 102 ? 14.205 7.602 17.035 1.00 84.69 102 GLU A CA 1
ATOM 751 C C . GLU A 1 102 ? 15.006 6.412 16.511 1.00 84.69 102 GLU A C 1
ATOM 753 O O . GLU A 1 102 ? 16.237 6.460 16.500 1.00 84.69 102 GLU A O 1
ATOM 758 N N . ILE A 1 103 ? 14.332 5.379 16.002 1.00 88.88 103 ILE A N 1
ATOM 759 C CA . ILE A 1 103 ? 14.974 4.116 15.625 1.00 88.88 103 ILE A CA 1
ATOM 760 C C . ILE A 1 103 ? 14.446 3.578 14.289 1.00 88.88 103 ILE A C 1
ATOM 762 O O . ILE A 1 103 ? 13.280 3.792 13.954 1.00 88.88 103 ILE A O 1
ATOM 766 N N . PRO A 1 104 ? 15.295 2.916 13.480 1.00 93.69 104 PRO A N 1
ATOM 767 C CA . PRO A 1 104 ? 14.817 2.084 12.385 1.00 93.69 104 PRO A CA 1
ATOM 768 C C . PRO A 1 104 ? 13.923 0.960 12.909 1.00 93.69 104 PRO A C 1
ATOM 770 O O . PRO A 1 104 ? 14.213 0.379 13.949 1.00 93.69 104 PRO A O 1
ATOM 773 N N . PHE A 1 105 ? 12.876 0.649 12.158 1.00 96.00 105 PHE A N 1
ATOM 774 C CA . PHE A 1 105 ? 11.921 -0.421 12.448 1.00 96.00 105 PHE A CA 1
ATOM 775 C C . PHE A 1 105 ? 11.421 -1.013 11.128 1.00 96.00 105 PHE A C 1
ATOM 777 O O . PHE A 1 105 ? 11.670 -0.450 10.059 1.00 96.00 105 PHE A O 1
ATOM 784 N N . THR A 1 106 ? 10.735 -2.143 11.180 1.00 97.06 106 THR A N 1
ATOM 785 C CA . THR A 1 106 ? 10.236 -2.896 10.036 1.00 97.06 106 THR A CA 1
ATOM 786 C C . THR A 1 106 ? 8.760 -3.198 10.207 1.00 97.06 106 THR A C 1
ATOM 788 O O . THR A 1 106 ? 8.348 -3.804 11.188 1.00 97.06 106 THR A O 1
ATOM 791 N N . VAL A 1 107 ? 7.969 -2.846 9.196 1.00 98.38 107 VAL A N 1
ATOM 792 C CA . VAL A 1 107 ? 6.552 -3.217 9.141 1.00 98.38 107 VAL A CA 1
ATOM 793 C C . VAL A 1 107 ? 6.339 -4.248 8.053 1.00 98.38 107 VAL A C 1
ATOM 795 O O . VAL A 1 107 ? 6.713 -4.027 6.898 1.00 98.38 107 VAL A O 1
ATOM 798 N N . THR A 1 108 ? 5.724 -5.369 8.419 1.00 98.69 108 THR A N 1
ATOM 799 C CA . THR A 1 108 ? 5.330 -6.412 7.468 1.00 98.69 108 THR A CA 1
ATOM 800 C C . THR A 1 108 ? 3.841 -6.293 7.175 1.00 98.69 108 THR A C 1
ATOM 802 O O . THR A 1 108 ? 3.033 -6.281 8.093 1.00 98.69 108 THR A O 1
ATOM 805 N N . ILE A 1 109 ? 3.461 -6.220 5.903 1.00 98.75 109 ILE A N 1
ATOM 806 C CA . ILE A 1 109 ? 2.071 -6.125 5.449 1.00 98.75 109 ILE A CA 1
ATOM 807 C C . ILE A 1 109 ? 1.755 -7.370 4.622 1.00 98.75 109 ILE A C 1
ATOM 809 O O . ILE A 1 109 ? 2.279 -7.540 3.522 1.00 98.75 109 ILE A O 1
ATOM 813 N N . ASN A 1 110 ? 0.887 -8.231 5.141 1.00 98.62 110 ASN A N 1
ATOM 814 C CA . ASN A 1 110 ? 0.414 -9.451 4.493 1.00 98.62 110 ASN A CA 1
ATOM 815 C C 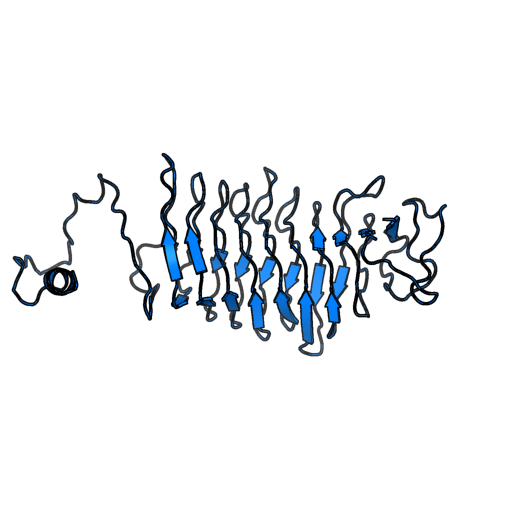. ASN A 1 110 ? -1.015 -9.234 3.979 1.00 98.62 110 ASN A C 1
ATOM 817 O O . ASN A 1 110 ? -1.981 -9.758 4.532 1.00 98.62 110 ASN A O 1
ATOM 821 N N . GLY A 1 111 ? -1.143 -8.424 2.932 1.00 98.44 111 GLY A N 1
ATOM 822 C CA . GLY A 1 111 ? -2.423 -8.120 2.303 1.00 98.44 111 GLY A CA 1
ATOM 823 C C . GLY A 1 111 ? -2.272 -7.242 1.070 1.00 98.44 111 GLY A C 1
ATOM 824 O O . GLY A 1 111 ? -1.195 -6.721 0.770 1.00 98.44 111 GLY A O 1
ATOM 825 N N . THR A 1 112 ? -3.359 -7.113 0.321 1.00 98.62 112 THR A N 1
ATOM 826 C CA . THR A 1 112 ? -3.423 -6.290 -0.885 1.00 98.62 112 THR A CA 1
ATOM 827 C C . THR A 1 112 ? -3.501 -4.815 -0.515 1.00 98.62 112 THR A C 1
ATOM 829 O O . THR A 1 112 ? -4.272 -4.398 0.348 1.00 98.62 112 THR A O 1
ATOM 832 N N . ILE A 1 113 ? -2.711 -4.005 -1.210 1.00 98.50 113 ILE A N 1
ATOM 833 C CA . ILE A 1 113 ? -2.682 -2.558 -1.058 1.00 98.50 113 ILE A CA 1
ATOM 834 C C . ILE A 1 113 ? -3.479 -1.936 -2.201 1.00 98.50 113 ILE A C 1
ATOM 836 O O . ILE A 1 113 ? -3.113 -2.073 -3.369 1.00 98.50 113 ILE A O 1
ATOM 840 N N . TYR A 1 114 ? -4.542 -1.217 -1.856 1.00 96.88 114 TYR A N 1
ATOM 841 C CA . TYR A 1 114 ? -5.379 -0.480 -2.794 1.00 96.88 114 TYR A CA 1
ATOM 842 C C . TYR A 1 114 ? -5.064 1.013 -2.705 1.00 96.88 114 TYR A C 1
ATOM 844 O O . TYR A 1 114 ? -5.217 1.641 -1.647 1.00 96.88 114 TYR A O 1
ATOM 852 N N . GLY A 1 115 ? -4.640 1.577 -3.835 1.00 93.50 115 GLY A N 1
ATOM 853 C CA . GLY A 1 115 ? -4.402 3.002 -4.002 1.00 93.50 115 GLY A CA 1
ATOM 854 C C . GLY A 1 115 ? -5.635 3.860 -3.728 1.00 93.50 115 GLY A C 1
ATOM 855 O O . GLY A 1 115 ? -6.743 3.369 -3.512 1.00 93.50 115 GLY A O 1
ATOM 856 N N . ALA A 1 116 ? -5.411 5.170 -3.728 1.00 91.62 116 ALA A N 1
ATOM 857 C CA . ALA A 1 116 ? -6.432 6.164 -3.432 1.00 91.62 116 ALA A CA 1
ATOM 858 C C . ALA A 1 116 ? -7.636 6.068 -4.380 1.00 91.62 116 ALA A C 1
ATOM 860 O O . ALA A 1 116 ? -7.515 5.630 -5.524 1.00 91.62 116 ALA A O 1
ATOM 861 N N . THR A 1 117 ? -8.792 6.539 -3.919 1.00 88.19 117 THR A N 1
ATOM 862 C CA . THR A 1 117 ? -9.981 6.743 -4.767 1.00 88.19 117 THR A CA 1
ATOM 863 C C . THR A 1 117 ? -10.193 8.206 -5.149 1.00 88.19 117 THR A C 1
ATOM 865 O O . THR A 1 117 ? -11.157 8.516 -5.848 1.00 88.19 117 THR A O 1
ATOM 868 N N . SER A 1 118 ? -9.350 9.116 -4.654 1.00 87.50 118 SER A N 1
ATOM 869 C CA . SER A 1 118 ? -9.251 10.519 -5.075 1.00 87.50 118 SER A CA 1
ATOM 870 C C . SER A 1 118 ? -8.108 11.220 -4.325 1.00 87.50 118 SER A C 1
ATOM 872 O O . SER A 1 118 ? -7.431 10.620 -3.493 1.00 87.50 118 SER A O 1
ATOM 874 N N . GLY A 1 119 ? -7.883 12.502 -4.622 1.00 86.12 119 GLY A N 1
ATOM 875 C CA . GLY A 1 119 ? -6.882 13.331 -3.949 1.00 86.12 119 GLY A CA 1
ATOM 876 C C . GLY A 1 119 ? -5.543 13.401 -4.684 1.00 86.12 119 GLY A C 1
ATOM 877 O O . GLY A 1 119 ? -5.298 12.674 -5.652 1.00 86.12 119 GLY A O 1
ATOM 878 N N . SER A 1 120 ? -4.696 14.323 -4.227 1.00 88.06 120 SER A N 1
ATOM 879 C CA . SER A 1 120 ? -3.344 14.554 -4.742 1.00 88.06 120 SER A CA 1
ATOM 880 C C . SER A 1 120 ? -2.328 14.210 -3.664 1.00 88.06 120 SER A C 1
ATOM 882 O O . SER A 1 120 ? -2.525 14.593 -2.511 1.00 88.06 120 SER A O 1
ATOM 884 N N . SER A 1 121 ? -1.239 13.536 -4.037 1.00 91.12 121 SER A N 1
ATOM 885 C CA . SER A 1 121 ? -0.188 13.118 -3.091 1.00 91.12 121 SER A CA 1
ATOM 886 C C . SER A 1 121 ? -0.717 12.232 -1.956 1.00 91.12 121 SER A C 1
ATOM 888 O O . SER A 1 121 ? -0.319 12.363 -0.797 1.00 91.12 121 SER A O 1
ATOM 890 N N . VAL A 1 122 ? -1.657 11.349 -2.299 1.00 93.44 122 VAL A N 1
ATOM 891 C CA . VAL A 1 122 ? -2.293 10.410 -1.374 1.00 93.44 122 VAL A CA 1
ATOM 892 C C . VAL A 1 122 ? -1.685 9.027 -1.543 1.00 93.44 122 VAL A C 1
ATOM 894 O O . VAL A 1 122 ? -1.510 8.572 -2.676 1.00 93.44 122 VAL A O 1
ATOM 897 N N . TYR A 1 123 ? -1.414 8.357 -0.418 1.00 95.56 123 TYR A N 1
ATOM 898 C CA . TYR A 1 123 ? -0.794 7.034 -0.407 1.00 95.56 123 TYR A CA 1
ATOM 899 C C . TYR A 1 123 ? -1.570 6.013 0.413 1.00 95.56 123 TYR A C 1
ATOM 901 O O . TYR A 1 123 ? -2.080 6.328 1.484 1.00 95.56 123 TYR A O 1
ATOM 909 N N . ALA A 1 124 ? -1.608 4.764 -0.040 1.00 97.44 124 ALA A N 1
ATOM 910 C CA . ALA A 1 124 ? -2.078 3.689 0.828 1.00 97.44 124 ALA A CA 1
ATOM 911 C C . ALA A 1 124 ? -1.066 3.396 1.918 1.00 97.44 124 ALA A C 1
ATOM 913 O O . ALA A 1 124 ? -1.424 3.334 3.091 1.00 97.44 124 ALA A O 1
ATOM 914 N N . VAL A 1 125 ? 0.203 3.311 1.526 1.00 98.25 125 VAL A N 1
ATOM 915 C CA . VAL A 1 125 ? 1.329 3.164 2.438 1.00 98.25 125 VAL A CA 1
ATOM 916 C C . VAL A 1 125 ? 2.365 4.233 2.121 1.00 98.25 125 VAL A C 1
ATOM 918 O O . VAL A 1 125 ? 2.892 4.298 1.010 1.00 98.25 125 VAL A O 1
ATOM 921 N N . HIS A 1 126 ? 2.667 5.066 3.111 1.00 97.12 126 HIS A N 1
ATOM 922 C CA . HIS A 1 126 ? 3.763 6.023 3.087 1.00 97.12 126 HIS A CA 1
ATOM 923 C C . HIS A 1 126 ? 4.874 5.520 4.005 1.00 97.12 126 HIS A C 1
ATOM 925 O O . HIS A 1 126 ? 4.774 5.610 5.228 1.00 97.12 126 HIS A O 1
ATOM 931 N N . GLN A 1 127 ? 5.953 5.017 3.413 1.00 95.25 127 GLN A N 1
ATOM 932 C CA . GLN A 1 127 ? 7.157 4.651 4.146 1.00 95.25 127 GLN A CA 1
ATOM 933 C C . GLN A 1 127 ? 8.005 5.896 4.410 1.00 95.25 127 GLN A C 1
ATOM 935 O O . GLN A 1 127 ? 8.528 6.504 3.476 1.00 95.25 127 GLN A O 1
ATOM 940 N N . GLY A 1 128 ? 8.136 6.269 5.679 1.00 91.00 128 GLY A N 1
ATOM 941 C CA . GLY A 1 128 ? 8.992 7.356 6.129 1.00 91.00 128 GLY A CA 1
ATOM 942 C C . GLY A 1 128 ? 10.472 6.974 6.208 1.00 91.00 128 GLY A C 1
ATOM 943 O O . GLY A 1 128 ? 10.885 5.850 5.929 1.00 91.00 128 GLY A O 1
ATOM 944 N N . ILE A 1 129 ? 11.277 7.939 6.656 1.00 88.19 129 ILE A N 1
ATOM 945 C CA . ILE A 1 129 ? 12.734 7.972 6.452 1.00 88.19 129 ILE A CA 1
ATOM 946 C C . ILE A 1 129 ? 13.480 6.744 7.006 1.00 88.19 129 ILE A C 1
ATOM 948 O O . ILE A 1 129 ? 14.441 6.250 6.404 1.00 88.19 129 ILE A O 1
ATOM 952 N N . ARG A 1 130 ? 13.055 6.277 8.182 1.00 90.00 130 ARG A N 1
ATOM 953 C CA . ARG A 1 130 ? 13.718 5.224 8.967 1.00 90.00 130 ARG A CA 1
ATOM 954 C C . ARG A 1 130 ? 13.007 3.874 8.906 1.00 90.00 130 ARG A C 1
ATOM 956 O O . ARG A 1 130 ? 13.578 2.884 9.350 1.00 90.00 130 ARG A O 1
ATOM 963 N N . ALA A 1 131 ? 11.789 3.834 8.376 1.00 94.81 131 ALA A N 1
ATOM 964 C CA . ALA A 1 131 ? 11.015 2.608 8.304 1.00 94.81 131 ALA A CA 1
ATOM 965 C C . ALA A 1 131 ? 11.576 1.704 7.203 1.00 94.81 131 ALA A C 1
ATOM 967 O O . ALA A 1 131 ? 11.908 2.177 6.115 1.00 94.81 131 ALA A O 1
ATOM 968 N N . SER A 1 132 ? 11.638 0.406 7.464 1.00 95.94 132 SER A N 1
ATOM 969 C CA . SER A 1 132 ? 11.669 -0.636 6.446 1.00 95.94 132 SER A CA 1
ATOM 970 C C . SER A 1 132 ? 10.260 -1.186 6.257 1.00 95.94 132 SER A C 1
ATOM 972 O O . SER A 1 132 ? 9.461 -1.203 7.194 1.00 95.94 132 SER A O 1
ATOM 974 N N . VAL A 1 133 ? 9.941 -1.632 5.047 1.00 97.44 133 VAL A N 1
ATOM 975 C CA . VAL A 1 133 ? 8.633 -2.220 4.748 1.00 97.44 133 VAL A CA 1
ATOM 976 C C . VAL A 1 133 ? 8.796 -3.520 3.972 1.00 97.44 133 VAL A C 1
ATOM 978 O O . VAL A 1 133 ? 9.566 -3.594 3.012 1.00 97.44 133 VAL A O 1
ATOM 981 N N . VAL A 1 134 ? 8.058 -4.544 4.390 1.00 98.31 134 VAL A N 1
ATOM 982 C CA . VAL A 1 134 ? 7.925 -5.817 3.681 1.00 98.31 134 VAL A CA 1
ATOM 983 C C . VAL A 1 134 ? 6.465 -5.975 3.283 1.00 98.31 134 VAL A C 1
ATOM 985 O O . VAL A 1 134 ? 5.590 -5.971 4.139 1.00 98.31 134 VAL A O 1
ATOM 988 N N . ILE A 1 135 ? 6.184 -6.095 1.989 1.00 98.56 135 ILE A N 1
ATOM 989 C CA . ILE A 1 135 ? 4.824 -6.200 1.453 1.00 98.56 135 ILE A CA 1
ATOM 990 C C . ILE A 1 135 ? 4.667 -7.560 0.780 1.00 98.56 135 ILE A C 1
ATOM 992 O O . ILE A 1 135 ? 5.234 -7.808 -0.287 1.00 98.56 135 ILE A O 1
ATOM 996 N N . ASN A 1 136 ? 3.850 -8.410 1.392 1.00 98.38 136 ASN A N 1
ATOM 997 C CA . ASN A 1 136 ? 3.487 -9.742 0.923 1.00 98.38 136 ASN A CA 1
ATOM 998 C C . ASN A 1 136 ? 2.056 -9.766 0.383 1.00 98.38 136 ASN A C 1
ATOM 1000 O O . ASN A 1 136 ? 1.210 -10.547 0.813 1.00 98.38 136 ASN A O 1
ATOM 1004 N N . GLY A 1 137 ? 1.776 -8.883 -0.568 1.00 97.94 137 GLY A N 1
ATOM 1005 C CA . GLY A 1 137 ? 0.490 -8.817 -1.242 1.00 97.94 137 GLY A CA 1
ATOM 1006 C C . GLY A 1 137 ? 0.551 -7.940 -2.481 1.00 97.94 137 GLY A C 1
ATOM 1007 O O . GLY A 1 137 ? 1.559 -7.280 -2.750 1.00 97.94 137 GLY A O 1
ATOM 1008 N N . ASN A 1 138 ? -0.511 -7.987 -3.283 1.00 98.44 138 ASN A N 1
ATOM 1009 C CA . ASN A 1 138 ? -0.565 -7.226 -4.526 1.00 98.44 138 ASN A CA 1
ATOM 1010 C C . ASN A 1 138 ? -0.678 -5.725 -4.237 1.00 98.44 138 ASN A C 1
ATOM 1012 O O . ASN A 1 138 ? -1.241 -5.312 -3.227 1.00 98.44 138 ASN A O 1
ATOM 1016 N N . ILE A 1 139 ? -0.187 -4.908 -5.159 1.00 98.44 139 ILE A N 1
ATOM 1017 C CA . ILE A 1 139 ? -0.299 -3.454 -5.114 1.00 98.44 139 ILE A CA 1
ATOM 1018 C C . ILE A 1 139 ? -1.121 -3.019 -6.319 1.00 98.44 139 ILE A C 1
ATOM 1020 O O . ILE A 1 139 ? -0.718 -3.218 -7.466 1.00 98.44 139 ILE A O 1
ATOM 1024 N N . ILE A 1 140 ? -2.278 -2.425 -6.054 1.00 96.62 140 ILE A N 1
ATOM 1025 C CA . ILE A 1 140 ? -3.230 -1.994 -7.071 1.00 96.62 140 ILE A CA 1
ATOM 1026 C C . ILE A 1 140 ? -3.281 -0.472 -7.067 1.00 96.62 140 ILE A C 1
ATOM 1028 O O . ILE A 1 140 ? -3.784 0.135 -6.124 1.00 96.62 140 ILE A O 1
ATOM 1032 N N . GLY A 1 141 ? -2.778 0.117 -8.152 1.00 92.62 141 GLY A N 1
ATOM 1033 C CA . GLY A 1 141 ? -2.760 1.548 -8.411 1.00 92.62 141 GLY A CA 1
ATOM 1034 C C . GLY A 1 141 ? -4.116 2.230 -8.245 1.00 92.62 141 GLY A C 1
ATOM 1035 O O . GLY A 1 141 ? -5.174 1.634 -8.439 1.00 92.62 141 GLY A O 1
ATOM 1036 N N . THR A 1 142 ? -4.065 3.527 -7.949 1.00 87.62 142 THR A N 1
ATOM 1037 C CA . THR A 1 142 ? -5.224 4.425 -7.872 1.00 87.62 142 THR A CA 1
ATOM 1038 C C . THR A 1 142 ? -6.136 4.271 -9.092 1.00 87.62 142 THR A C 1
ATOM 1040 O O . THR A 1 142 ? -5.696 4.428 -10.232 1.00 87.62 142 THR A O 1
ATOM 1043 N N . THR A 1 143 ? -7.417 3.984 -8.874 1.00 81.81 143 THR A N 1
ATOM 1044 C CA . THR A 1 143 ? -8.381 3.677 -9.950 1.00 81.81 143 THR A CA 1
ATOM 1045 C C . THR A 1 143 ? -9.197 4.886 -10.410 1.00 81.81 143 THR A C 1
ATOM 1047 O O . THR A 1 143 ? -9.898 4.815 -11.415 1.00 81.81 143 THR A O 1
ATOM 1050 N N . SER A 1 144 ? -9.097 6.012 -9.709 1.00 72.81 144 SER A N 1
ATOM 1051 C CA . SER A 1 144 ? -9.945 7.187 -9.907 1.00 72.81 144 SER A CA 1
ATOM 1052 C C . SER A 1 144 ? -9.231 8.341 -10.610 1.00 72.81 144 SER A C 1
ATOM 1054 O O . SER A 1 144 ? -8.138 8.736 -10.215 1.00 72.81 144 SER A O 1
ATOM 1056 N N . MET A 1 145 ? -9.900 8.971 -11.569 1.00 66.44 145 MET A N 1
ATOM 1057 C CA . MET A 1 145 ? -9.552 10.301 -12.084 1.00 66.44 145 MET A CA 1
ATOM 1058 C C . MET A 1 145 ? -10.384 11.373 -11.350 1.00 66.44 145 MET A C 1
ATOM 1060 O O . MET A 1 145 ? -11.536 11.083 -11.026 1.00 66.44 145 MET A O 1
ATOM 1064 N N . PRO A 1 146 ? -9.882 12.604 -11.105 1.00 60.25 146 PRO A N 1
ATOM 1065 C CA . PRO A 1 146 ? -8.571 13.150 -11.452 1.00 60.25 146 PRO A CA 1
ATOM 1066 C C . PRO A 1 146 ? -7.634 13.164 -10.230 1.00 60.25 146 PRO A C 1
ATOM 1068 O O . PRO A 1 146 ? -7.457 14.191 -9.577 1.00 60.25 146 PRO A O 1
ATOM 1071 N N . SER A 1 147 ? -7.034 12.031 -9.878 1.00 64.81 147 SER A N 1
ATOM 1072 C CA . SER A 1 147 ? -5.908 12.056 -8.944 1.00 64.81 147 SER A CA 1
ATOM 1073 C C . SER A 1 147 ? -4.629 12.442 -9.687 1.00 64.81 147 SER A C 1
ATOM 1075 O O . SER A 1 147 ? -4.380 11.961 -10.796 1.00 64.81 147 SER A O 1
ATOM 1077 N N . PHE A 1 148 ? -3.805 13.275 -9.059 1.00 77.62 148 PHE A N 1
ATOM 1078 C CA . PHE A 1 148 ? -2.473 13.624 -9.546 1.00 77.62 148 PHE A CA 1
ATOM 1079 C C . PHE A 1 148 ? -1.449 13.209 -8.494 1.00 77.62 148 PHE A C 1
ATOM 1081 O O . PHE A 1 148 ? -1.612 13.513 -7.314 1.00 77.62 148 PHE A O 1
ATOM 1088 N N . SER A 1 149 ? -0.405 12.492 -8.912 1.00 84.94 149 SER A N 1
ATOM 1089 C CA . SER A 1 149 ? 0.694 12.083 -8.018 1.00 84.94 149 SER A CA 1
ATOM 1090 C C . SER A 1 149 ? 0.249 11.266 -6.791 1.00 84.94 149 SER A C 1
ATOM 1092 O O . SER A 1 149 ? 0.863 11.344 -5.730 1.00 84.94 149 SER A O 1
ATOM 1094 N N . SER A 1 150 ? -0.838 10.497 -6.912 1.00 91.00 150 SER A N 1
ATOM 1095 C CA . SER A 1 150 ? -1.315 9.596 -5.853 1.00 91.00 150 SER A CA 1
ATOM 1096 C C . SER A 1 150 ? -0.837 8.178 -6.130 1.00 91.00 150 SER A C 1
ATOM 1098 O O . SER A 1 150 ? -1.266 7.543 -7.097 1.00 91.00 150 SER A O 1
ATOM 1100 N N . HIS A 1 151 ? 0.054 7.686 -5.279 1.00 93.69 151 HIS A N 1
ATOM 1101 C CA . HIS A 1 151 ? 0.717 6.392 -5.428 1.00 93.69 151 HIS A CA 1
ATOM 1102 C C . HIS A 1 151 ? 0.122 5.387 -4.448 1.00 93.69 151 HIS A C 1
ATOM 1104 O O . HIS A 1 151 ? -0.272 5.772 -3.357 1.00 93.69 151 HIS A O 1
ATOM 1110 N N . SER A 1 152 ? 0.066 4.094 -4.767 1.00 96.56 152 SER A N 1
ATOM 1111 C CA . SER A 1 152 ? -0.410 3.134 -3.748 1.00 96.56 152 SER A CA 1
ATOM 1112 C C . SER A 1 152 ? 0.628 2.974 -2.645 1.00 96.56 152 SER A C 1
ATOM 1114 O O . SER A 1 152 ? 0.307 3.096 -1.467 1.00 96.56 152 SER A O 1
ATOM 1116 N N . VAL A 1 153 ? 1.893 2.804 -3.025 1.00 97.38 153 VAL A N 1
ATOM 1117 C CA . VAL A 1 153 ? 3.016 2.756 -2.088 1.00 97.38 153 VAL A CA 1
ATOM 1118 C C . VAL A 1 153 ? 4.027 3.835 -2.444 1.00 97.38 153 VAL A C 1
ATOM 1120 O O . VAL A 1 153 ? 4.534 3.880 -3.567 1.00 97.38 153 VAL A O 1
ATOM 1123 N N . TYR A 1 154 ? 4.329 4.691 -1.473 1.00 96.25 154 TYR A N 1
ATOM 1124 C CA . TYR A 1 154 ? 5.362 5.714 -1.564 1.00 96.25 154 TYR A CA 1
ATOM 1125 C C . TYR A 1 154 ? 6.547 5.327 -0.676 1.00 96.25 154 TYR A C 1
ATOM 1127 O O . TYR A 1 154 ? 6.426 5.262 0.549 1.00 96.25 154 TYR A O 1
ATOM 1135 N N . ILE A 1 155 ? 7.684 5.055 -1.314 1.00 94.69 155 ILE A N 1
ATOM 1136 C CA . ILE A 1 155 ? 8.918 4.583 -0.684 1.00 94.69 155 ILE A CA 1
ATOM 1137 C C . ILE A 1 155 ? 9.873 5.769 -0.522 1.00 94.69 155 ILE A C 1
ATOM 1139 O O . ILE A 1 155 ? 10.470 6.246 -1.494 1.00 94.69 155 ILE A O 1
ATOM 1143 N N . ASN A 1 156 ? 10.008 6.250 0.717 1.00 91.50 156 ASN A N 1
ATOM 1144 C CA . ASN A 1 156 ? 10.894 7.352 1.087 1.00 91.50 156 ASN A CA 1
ATOM 1145 C C . ASN A 1 156 ? 11.806 6.973 2.263 1.00 91.50 156 ASN A C 1
ATOM 1147 O O . ASN A 1 156 ? 11.755 7.551 3.344 1.00 91.50 156 ASN A O 1
ATOM 1151 N N . ASN A 1 157 ? 12.642 5.969 2.023 1.00 79.06 157 ASN A N 1
ATOM 1152 C CA . ASN A 1 157 ? 13.537 5.302 2.961 1.00 79.06 157 ASN A CA 1
ATOM 1153 C C . ASN A 1 157 ? 15.030 5.557 2.658 1.00 79.06 157 ASN A C 1
ATOM 1155 O O . ASN A 1 157 ? 15.716 4.670 2.169 1.00 79.06 157 ASN A O 1
ATOM 1159 N N . PRO A 1 158 ? 15.627 6.720 2.947 1.00 81.62 158 PRO A N 1
ATOM 1160 C CA . PRO A 1 158 ? 17.072 6.878 2.790 1.00 81.62 158 PRO A CA 1
ATOM 1161 C C . PRO A 1 158 ? 17.889 5.924 3.684 1.00 81.62 158 PRO A C 1
ATOM 1163 O O . PRO A 1 158 ? 19.056 5.695 3.382 1.00 81.62 158 PRO A O 1
ATOM 1166 N N . ILE A 1 159 ? 17.298 5.371 4.757 1.00 86.06 159 ILE A N 1
ATOM 1167 C CA . ILE A 1 159 ? 17.965 4.448 5.695 1.00 86.06 159 ILE A CA 1
ATOM 1168 C C . ILE A 1 159 ? 17.380 3.029 5.629 1.00 86.06 159 ILE A C 1
ATOM 1170 O O . ILE A 1 159 ? 18.133 2.058 5.635 1.00 86.06 159 ILE A O 1
ATOM 1174 N N . GLY A 1 160 ? 16.050 2.897 5.602 1.00 85.88 160 GLY A N 1
ATOM 1175 C CA . GLY A 1 160 ? 15.381 1.593 5.595 1.00 85.88 160 GLY A CA 1
ATOM 1176 C C . GLY A 1 160 ? 15.459 0.864 4.251 1.00 85.88 160 GLY A C 1
ATOM 1177 O O . GLY A 1 160 ? 16.001 1.366 3.267 1.00 85.88 160 GLY A O 1
ATOM 1178 N N . THR A 1 161 ? 14.844 -0.313 4.175 1.00 92.38 161 THR A N 1
ATOM 1179 C CA . THR A 1 161 ? 14.706 -1.090 2.929 1.00 92.38 161 THR A CA 1
ATOM 1180 C C . THR A 1 161 ? 13.241 -1.304 2.568 1.00 92.38 161 THR A C 1
ATOM 1182 O O . THR A 1 161 ? 12.359 -1.194 3.418 1.00 92.38 161 THR A O 1
ATOM 1185 N N . ALA A 1 162 ? 12.963 -1.589 1.300 1.00 95.38 162 ALA A N 1
ATOM 1186 C CA . ALA A 1 162 ? 11.636 -1.993 0.856 1.00 95.38 162 ALA A CA 1
ATOM 1187 C C . ALA A 1 162 ? 11.721 -3.331 0.119 1.00 95.38 162 ALA A C 1
ATOM 1189 O O . ALA A 1 162 ? 12.501 -3.473 -0.826 1.00 95.38 162 ALA A O 1
ATOM 1190 N N . ILE A 1 163 ? 10.922 -4.307 0.546 1.00 97.25 163 ILE A N 1
ATOM 1191 C CA . ILE A 1 163 ? 10.782 -5.606 -0.116 1.00 97.25 163 ILE A CA 1
ATOM 1192 C C . ILE A 1 163 ? 9.317 -5.791 -0.489 1.00 97.25 163 ILE A C 1
ATOM 1194 O O . ILE A 1 163 ? 8.445 -5.733 0.370 1.00 97.25 163 ILE A O 1
ATOM 1198 N N . ILE A 1 164 ? 9.041 -6.030 -1.767 1.00 97.81 164 ILE A N 1
ATOM 1199 C CA . ILE A 1 164 ? 7.689 -6.282 -2.278 1.00 97.81 164 ILE A CA 1
ATOM 1200 C C . ILE A 1 164 ? 7.697 -7.644 -2.957 1.00 97.81 164 ILE A C 1
ATOM 1202 O O . ILE A 1 164 ? 8.579 -7.891 -3.774 1.00 97.81 164 ILE A O 1
ATOM 1206 N N . THR A 1 165 ? 6.746 -8.520 -2.635 1.00 97.69 165 THR A N 1
ATOM 1207 C CA . THR A 1 165 ? 6.648 -9.866 -3.232 1.00 97.69 165 THR A CA 1
ATOM 1208 C C . THR A 1 165 ? 5.380 -10.112 -4.052 1.00 97.69 165 THR A C 1
ATOM 1210 O O . THR A 1 165 ? 5.272 -11.142 -4.720 1.00 97.69 165 THR A O 1
ATOM 1213 N N . GLY A 1 166 ? 4.424 -9.179 -4.036 1.00 96.31 166 GLY A N 1
ATOM 1214 C CA . GLY A 1 166 ? 3.204 -9.267 -4.838 1.00 96.31 166 GLY A CA 1
ATOM 1215 C C . GLY A 1 166 ? 3.287 -8.569 -6.194 1.00 96.31 166 GLY A C 1
ATOM 1216 O O . GLY A 1 166 ? 4.226 -7.835 -6.503 1.00 96.31 166 GLY A O 1
ATOM 1217 N N . ASN A 1 167 ? 2.259 -8.789 -7.018 1.00 97.56 167 ASN A N 1
ATOM 1218 C CA . ASN A 1 167 ? 2.157 -8.135 -8.320 1.00 97.56 167 ASN A CA 1
ATOM 1219 C C . ASN A 1 167 ? 1.821 -6.652 -8.155 1.00 97.56 167 ASN A C 1
ATOM 1221 O O . ASN A 1 167 ? 1.068 -6.274 -7.259 1.00 97.56 167 ASN A O 1
ATOM 1225 N N . ILE A 1 168 ? 2.326 -5.824 -9.063 1.00 98.06 168 ILE A N 1
ATOM 1226 C CA . ILE A 1 168 ? 2.124 -4.377 -9.065 1.00 98.06 168 ILE A CA 1
ATOM 1227 C C . ILE A 1 168 ? 1.355 -3.984 -10.321 1.00 98.06 168 ILE A C 1
ATOM 1229 O O . ILE A 1 168 ? 1.759 -4.322 -11.434 1.00 98.06 168 ILE A O 1
ATOM 1233 N N . ILE A 1 169 ? 0.277 -3.226 -10.144 1.00 96.06 169 ILE A N 1
ATOM 1234 C CA . ILE A 1 169 ? -0.516 -2.642 -11.226 1.00 96.06 169 ILE A CA 1
ATOM 1235 C C . ILE A 1 169 ? -0.508 -1.121 -11.059 1.00 96.06 169 ILE A C 1
ATOM 1237 O O . ILE A 1 169 ? -0.780 -0.611 -9.975 1.00 96.06 169 ILE A O 1
ATOM 1241 N N . GLY A 1 170 ? -0.179 -0.387 -12.122 1.00 94.12 170 GLY A N 1
ATOM 1242 C CA . GLY A 1 170 ? -0.235 1.075 -12.137 1.00 94.12 170 GLY A CA 1
ATOM 1243 C C . GLY A 1 170 ? -1.666 1.614 -12.066 1.00 94.12 170 GLY A C 1
ATOM 1244 O O . GLY A 1 170 ? -2.636 0.900 -12.313 1.00 94.12 170 GLY A O 1
ATOM 1245 N N . GLY A 1 171 ? -1.816 2.896 -11.742 1.00 91.69 171 GLY A N 1
ATOM 1246 C CA . GLY A 1 171 ? -3.121 3.545 -11.641 1.00 91.69 171 GLY A CA 1
ATOM 1247 C C . GLY A 1 171 ? -3.638 4.150 -12.947 1.00 91.69 171 GLY A C 1
ATOM 1248 O O . GLY A 1 171 ? -3.022 4.077 -14.016 1.00 91.69 171 GLY A O 1
ATOM 1249 N N . SER A 1 172 ? -4.808 4.774 -12.839 1.00 89.62 172 SER A N 1
ATOM 1250 C CA . SER A 1 172 ? -5.550 5.358 -13.959 1.00 89.62 172 SER A CA 1
ATOM 1251 C C . SER A 1 172 ? -5.349 6.867 -14.121 1.00 89.62 172 SER A C 1
ATOM 1253 O O . SER A 1 172 ? -5.645 7.391 -15.186 1.00 89.62 172 SER A O 1
ATOM 1255 N N . GLY A 1 173 ? -4.818 7.561 -13.108 1.00 84.31 173 GLY A N 1
ATOM 1256 C CA . GLY A 1 173 ? -4.492 8.992 -13.173 1.00 84.31 173 GLY A CA 1
ATOM 1257 C C . GLY A 1 173 ? -3.056 9.288 -13.609 1.00 84.31 173 GLY A C 1
ATOM 1258 O O . GLY A 1 173 ? -2.172 8.441 -13.481 1.00 84.31 173 GLY A O 1
ATOM 1259 N N . SER A 1 174 ? -2.797 10.513 -14.079 1.00 83.38 174 SER A N 1
ATOM 1260 C CA . SER A 1 174 ? -1.434 10.963 -14.397 1.00 83.38 174 SER A CA 1
ATOM 1261 C C . SER A 1 174 ? -0.545 10.880 -13.156 1.00 83.38 174 SER A C 1
ATOM 1263 O O . SER A 1 174 ? -0.915 11.350 -12.077 1.00 83.38 174 SER A O 1
ATOM 1265 N N . SER A 1 175 ? 0.633 10.275 -13.303 1.00 86.38 175 SER A N 1
ATOM 1266 C CA . SER A 1 175 ? 1.581 10.046 -12.203 1.00 86.38 175 SER A CA 1
ATOM 1267 C C . SER A 1 175 ? 1.012 9.241 -11.029 1.00 86.38 175 SER A C 1
ATOM 1269 O O . SER A 1 175 ? 1.553 9.294 -9.934 1.00 86.38 175 SER A O 1
ATOM 1271 N N . CYS A 1 176 ? -0.061 8.472 -11.221 1.00 90.50 176 CYS A N 1
ATOM 1272 C CA . CYS A 1 176 ? -0.658 7.663 -10.159 1.00 90.50 176 CYS A CA 1
ATOM 1273 C C . CYS A 1 176 ? -0.132 6.230 -10.195 1.00 90.50 176 CYS A C 1
ATOM 1275 O O . CYS A 1 176 ? -0.800 5.321 -10.678 1.00 90.50 176 CYS A O 1
ATOM 1277 N N . THR A 1 177 ? 1.133 6.034 -9.842 1.00 93.25 177 THR A N 1
ATOM 1278 C CA . THR A 1 177 ? 1.787 4.721 -9.988 1.00 93.25 177 THR A CA 1
ATOM 1279 C C . THR A 1 177 ? 1.360 3.734 -8.908 1.00 93.25 177 THR A C 1
ATOM 1281 O O . THR A 1 177 ? 0.860 4.123 -7.851 1.00 93.25 177 THR A O 1
ATOM 1284 N N . GLY A 1 178 ? 1.561 2.439 -9.157 1.00 95.88 178 GLY A N 1
ATOM 1285 C CA . GLY A 1 178 ? 1.413 1.435 -8.103 1.00 95.88 178 GLY A CA 1
ATOM 1286 C C . GLY A 1 178 ? 2.440 1.697 -7.002 1.00 95.88 178 GLY A C 1
ATOM 1287 O O . GLY A 1 178 ? 2.083 1.954 -5.853 1.00 95.88 178 GLY A O 1
ATOM 1288 N N . VAL A 1 179 ? 3.716 1.746 -7.386 1.00 96.50 179 VAL A N 1
ATOM 1289 C CA . VAL A 1 179 ? 4.835 2.045 -6.484 1.00 96.50 179 VAL A CA 1
ATOM 1290 C C . VAL A 1 179 ? 5.617 3.255 -6.983 1.00 96.50 179 VAL A C 1
ATOM 1292 O O . VAL A 1 179 ? 5.906 3.370 -8.177 1.00 96.50 179 VAL A O 1
ATOM 1295 N N . TYR A 1 180 ? 5.971 4.156 -6.072 1.00 95.38 180 TYR A N 1
ATOM 1296 C CA . TYR A 1 180 ? 6.874 5.274 -6.329 1.00 95.38 180 TYR A CA 1
ATOM 1297 C C . TYR A 1 180 ? 8.073 5.216 -5.385 1.00 95.38 180 TYR A C 1
ATOM 1299 O O . TYR A 1 180 ? 7.916 5.277 -4.166 1.00 95.38 180 TYR A O 1
ATOM 1307 N N . VAL A 1 181 ? 9.269 5.088 -5.956 1.00 93.81 181 VAL A N 1
ATOM 1308 C CA . VAL A 1 181 ? 10.542 4.987 -5.235 1.00 93.81 181 VAL A CA 1
ATOM 1309 C C . VAL A 1 181 ? 11.256 6.329 -5.317 1.00 93.81 181 VAL A C 1
ATOM 1311 O O . VAL A 1 181 ? 11.802 6.680 -6.364 1.00 93.81 181 VAL A O 1
ATOM 1314 N N . TYR A 1 182 ? 11.240 7.083 -4.217 1.00 90.94 182 TYR A N 1
ATOM 1315 C CA . TYR A 1 182 ? 11.818 8.428 -4.151 1.00 90.94 182 TYR A CA 1
ATOM 1316 C C . TYR A 1 182 ? 13.191 8.481 -3.471 1.00 90.94 182 TYR A C 1
ATOM 1318 O O . TYR A 1 182 ? 14.003 9.347 -3.792 1.00 90.94 182 TYR A O 1
ATOM 1326 N N . ALA A 1 183 ? 13.478 7.557 -2.554 1.00 82.00 183 ALA A N 1
ATOM 1327 C CA . ALA A 1 183 ? 14.670 7.623 -1.711 1.00 82.00 183 ALA A CA 1
ATOM 1328 C C . ALA A 1 183 ? 15.818 6.689 -2.117 1.00 82.00 183 ALA A C 1
ATOM 1330 O O . ALA A 1 183 ? 15.682 5.788 -2.939 1.00 82.00 183 ALA A O 1
ATOM 1331 N N . THR A 1 184 ? 16.976 6.918 -1.493 1.00 77.81 184 THR A N 1
ATOM 1332 C CA . THR A 1 184 ? 18.251 6.249 -1.781 1.00 77.81 184 THR A CA 1
ATOM 1333 C C . THR A 1 184 ? 18.400 4.847 -1.189 1.00 77.81 184 THR A C 1
ATOM 1335 O O . THR A 1 184 ? 19.365 4.162 -1.527 1.00 77.81 184 THR A O 1
ATOM 1338 N N . GLY A 1 185 ? 17.507 4.417 -0.295 1.00 84.00 185 GLY A N 1
ATOM 1339 C CA . GLY A 1 185 ? 17.561 3.076 0.285 1.00 84.00 185 GLY A CA 1
ATOM 1340 C C . GLY A 1 185 ? 17.276 1.984 -0.739 1.00 84.00 185 GLY A C 1
ATOM 1341 O O . GLY A 1 185 ? 16.674 2.210 -1.791 1.00 84.00 185 GLY A O 1
ATOM 1342 N N . ALA A 1 186 ? 17.718 0.767 -0.425 1.00 90.19 186 ALA A N 1
ATOM 1343 C CA . ALA A 1 186 ? 17.545 -0.365 -1.322 1.00 90.19 186 ALA A CA 1
ATOM 1344 C C . ALA A 1 186 ? 16.070 -0.777 -1.420 1.00 90.19 186 ALA A C 1
ATOM 1346 O O . ALA A 1 186 ? 15.396 -0.984 -0.407 1.00 90.19 186 ALA A O 1
ATOM 1347 N N . THR A 1 187 ? 15.593 -0.947 -2.652 1.00 93.88 187 THR A N 1
ATOM 1348 C CA . THR A 1 187 ? 14.255 -1.473 -2.948 1.00 93.88 187 THR A CA 1
ATOM 1349 C C . THR A 1 187 ? 14.382 -2.744 -3.774 1.00 93.88 187 THR A C 1
ATOM 1351 O O . THR A 1 187 ? 15.040 -2.741 -4.814 1.00 93.88 187 THR A O 1
ATOM 1354 N N . THR A 1 188 ? 13.745 -3.829 -3.334 1.00 95.06 188 THR A N 1
ATOM 1355 C CA . THR A 1 188 ? 13.672 -5.085 -4.087 1.00 95.06 188 THR 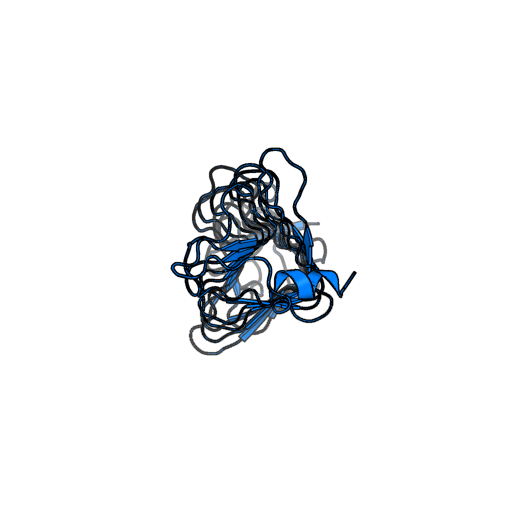A CA 1
ATOM 1356 C C . THR A 1 188 ? 12.225 -5.477 -4.343 1.00 95.06 188 THR A C 1
ATOM 1358 O O . THR A 1 188 ? 11.420 -5.540 -3.418 1.00 95.06 188 THR A O 1
ATOM 1361 N N . ILE A 1 189 ? 11.905 -5.775 -5.597 1.00 95.69 189 ILE A N 1
ATOM 1362 C CA . ILE A 1 189 ? 10.571 -6.184 -6.028 1.00 95.69 189 ILE A CA 1
ATOM 1363 C C . ILE A 1 189 ? 10.661 -7.580 -6.640 1.00 95.69 189 ILE A C 1
ATOM 1365 O O . ILE A 1 189 ? 11.437 -7.819 -7.566 1.00 95.69 189 ILE A O 1
ATOM 1369 N N . TYR A 1 190 ? 9.839 -8.484 -6.132 1.00 94.44 190 TYR A N 1
ATOM 1370 C CA . TYR A 1 190 ? 9.564 -9.802 -6.674 1.00 94.44 190 TYR A CA 1
ATOM 1371 C C . TYR A 1 190 ? 8.107 -9.800 -7.134 1.00 94.44 190 TYR A C 1
ATOM 1373 O O . TYR A 1 190 ? 7.228 -9.440 -6.360 1.00 94.44 190 TYR A O 1
ATOM 1381 N N . GLY A 1 191 ? 7.846 -10.161 -8.388 1.00 92.38 191 GLY A N 1
ATOM 1382 C CA . GLY A 1 191 ? 6.484 -10.206 -8.925 1.00 92.38 191 GLY A CA 1
ATOM 1383 C C . GLY A 1 191 ? 6.335 -9.532 -10.283 1.00 92.38 191 GLY A C 1
ATOM 1384 O O . GLY A 1 191 ? 7.265 -8.926 -10.820 1.00 92.38 191 GLY A O 1
ATOM 1385 N N . ASN A 1 192 ? 5.144 -9.672 -10.866 1.00 95.62 192 ASN A N 1
ATOM 1386 C CA . ASN A 1 192 ? 4.839 -9.047 -12.146 1.00 95.62 192 ASN A CA 1
ATOM 1387 C C . ASN A 1 192 ? 4.541 -7.560 -11.956 1.00 95.62 192 ASN A C 1
ATOM 1389 O O . ASN A 1 192 ? 3.900 -7.163 -10.986 1.00 95.62 192 ASN A O 1
ATOM 1393 N N . ILE A 1 193 ? 4.963 -6.748 -12.917 1.00 96.25 193 ILE A N 1
ATOM 1394 C CA . ILE A 1 193 ? 4.722 -5.311 -12.944 1.00 96.25 193 ILE A CA 1
ATOM 1395 C C . ILE A 1 193 ? 3.940 -4.993 -14.208 1.00 96.25 193 ILE A C 1
ATOM 1397 O O . ILE A 1 193 ? 4.378 -5.297 -15.315 1.00 96.25 193 ILE A O 1
ATOM 1401 N N . THR A 1 194 ? 2.789 -4.360 -14.047 1.00 94.81 194 THR A N 1
ATOM 1402 C CA . THR A 1 194 ? 1.918 -3.960 -15.151 1.00 94.81 194 THR A CA 1
ATOM 1403 C C . THR A 1 194 ? 1.655 -2.466 -15.051 1.00 94.81 194 THR A C 1
ATOM 1405 O O . THR A 1 194 ? 1.270 -1.968 -13.993 1.00 94.81 194 THR A O 1
ATOM 1408 N N . GLY A 1 195 ? 1.868 -1.732 -16.142 1.00 91.94 195 GLY A N 1
ATOM 1409 C CA . GLY A 1 195 ? 1.399 -0.353 -16.252 1.00 91.94 195 GLY A CA 1
ATOM 1410 C C . GLY A 1 195 ? -0.118 -0.267 -16.070 1.00 91.94 195 GLY A C 1
ATOM 1411 O O . GLY A 1 195 ? -0.849 -1.207 -16.367 1.00 91.94 195 GLY A O 1
ATOM 1412 N N . GLY A 1 196 ? -0.597 0.858 -15.557 1.00 91.12 196 GLY A N 1
ATOM 1413 C CA . GLY A 1 196 ? -2.022 1.107 -15.362 1.00 91.12 196 GLY A CA 1
ATOM 1414 C C . GLY A 1 196 ? -2.730 1.549 -16.638 1.00 91.12 196 GLY A C 1
ATOM 1415 O O . GLY A 1 196 ? -2.322 1.227 -17.751 1.00 91.12 196 GLY A O 1
ATOM 1416 N N . GLN A 1 197 ? -3.785 2.348 -16.499 1.00 89.06 197 GLN A N 1
ATOM 1417 C CA . GLN A 1 197 ? -4.374 2.976 -17.682 1.00 89.06 197 GLN A CA 1
ATOM 1418 C C . GLN A 1 197 ? -3.493 4.118 -18.181 1.00 89.06 197 GLN A C 1
ATOM 1420 O O . GLN A 1 197 ? -3.171 4.137 -19.360 1.00 89.06 197 GLN A O 1
ATOM 1425 N N . MET A 1 198 ? -3.049 5.016 -17.294 1.00 86.94 198 MET A N 1
ATOM 1426 C CA . MET A 1 198 ? -2.284 6.221 -17.662 1.00 86.94 198 MET A CA 1
ATOM 1427 C C . MET A 1 198 ? -0.975 6.396 -16.883 1.00 86.94 198 MET A C 1
ATOM 1429 O O . MET A 1 198 ? -0.296 7.411 -17.026 1.00 86.94 198 MET A O 1
ATOM 1433 N N . SER A 1 199 ? -0.609 5.441 -16.031 1.00 90.19 199 SER A N 1
ATOM 1434 C CA . SER A 1 199 ? 0.559 5.574 -15.161 1.00 90.19 199 SER A CA 1
ATOM 1435 C C . SER A 1 199 ? 1.382 4.306 -15.102 1.00 90.19 199 SER A C 1
ATOM 1437 O O . SER A 1 199 ? 0.897 3.214 -15.403 1.00 90.19 199 SER A O 1
ATOM 1439 N N . ALA A 1 200 ? 2.635 4.452 -14.688 1.00 92.31 200 ALA A N 1
ATOM 1440 C CA . ALA A 1 200 ? 3.532 3.325 -14.571 1.00 92.31 200 ALA A CA 1
ATOM 1441 C C . ALA A 1 200 ? 3.127 2.368 -13.438 1.00 92.31 200 ALA A C 1
ATOM 1443 O O . ALA A 1 200 ? 2.535 2.782 -12.436 1.00 92.31 200 ALA A O 1
ATOM 1444 N N . GLY A 1 201 ? 3.482 1.090 -13.570 1.00 95.06 201 GLY A N 1
ATOM 1445 C CA . GLY A 1 201 ? 3.410 0.146 -12.453 1.00 95.06 201 GLY A CA 1
ATOM 1446 C C . GLY A 1 201 ? 4.350 0.585 -11.333 1.00 95.06 201 GLY A C 1
ATOM 1447 O O . GLY A 1 201 ? 3.921 0.835 -10.205 1.00 95.06 201 GLY A O 1
ATOM 1448 N N . VAL A 1 202 ? 5.621 0.778 -11.685 1.00 95.00 202 VAL A N 1
ATOM 1449 C CA . VAL A 1 202 ? 6.672 1.283 -10.797 1.00 95.00 202 VAL A CA 1
ATOM 1450 C C . VAL A 1 202 ? 7.301 2.534 -11.401 1.00 95.00 202 VAL A C 1
ATOM 1452 O O . VAL A 1 202 ? 7.647 2.553 -12.579 1.00 95.00 202 VAL A O 1
ATOM 1455 N N . TRP A 1 203 ? 7.499 3.570 -10.592 1.00 94.00 203 TRP A N 1
ATOM 1456 C CA . TRP A 1 203 ? 8.302 4.732 -10.968 1.00 94.00 203 TRP A CA 1
ATOM 1457 C C . TRP A 1 203 ? 9.442 4.915 -9.979 1.00 94.00 203 TRP A C 1
ATOM 1459 O O . TRP A 1 203 ? 9.230 5.007 -8.774 1.00 94.00 203 TRP A O 1
ATOM 1469 N N . ILE A 1 204 ? 10.659 4.939 -10.509 1.00 91.81 204 ILE A N 1
ATOM 1470 C CA . ILE A 1 204 ? 11.898 5.093 -9.763 1.00 91.81 204 ILE A CA 1
ATOM 1471 C C . ILE A 1 204 ? 12.435 6.495 -10.037 1.00 91.81 204 ILE A C 1
ATOM 1473 O O . ILE A 1 204 ? 12.974 6.780 -11.107 1.00 91.81 204 ILE A O 1
ATOM 1477 N N . ALA A 1 205 ? 12.221 7.383 -9.073 1.00 88.81 205 ALA A N 1
ATOM 1478 C CA . ALA A 1 205 ? 12.720 8.750 -9.094 1.00 88.81 205 ALA A CA 1
ATOM 1479 C C . ALA A 1 205 ? 14.091 8.890 -8.419 1.00 88.81 205 ALA A C 1
ATOM 1481 O O . ALA A 1 205 ? 14.779 9.888 -8.620 1.00 88.81 205 ALA A O 1
ATOM 1482 N N . ALA A 1 206 ? 14.465 7.903 -7.608 1.00 78.38 206 ALA A N 1
ATOM 1483 C CA . ALA A 1 206 ? 15.649 7.942 -6.771 1.00 78.38 206 ALA A CA 1
ATOM 1484 C C . ALA A 1 206 ? 16.926 7.458 -7.463 1.00 78.38 206 ALA A C 1
ATOM 1486 O O . ALA A 1 206 ? 16.887 6.665 -8.399 1.00 78.38 206 ALA A O 1
ATOM 1487 N N . THR A 1 207 ? 18.068 7.830 -6.887 1.00 77.25 207 THR A N 1
ATOM 1488 C CA . THR A 1 207 ? 19.391 7.265 -7.207 1.00 77.25 207 THR A CA 1
ATOM 1489 C C . THR A 1 207 ? 19.721 5.996 -6.408 1.00 77.25 207 THR A C 1
ATOM 1491 O O . THR A 1 207 ? 20.769 5.388 -6.624 1.00 77.25 207 THR A O 1
ATOM 1494 N N . GLY A 1 208 ? 18.852 5.597 -5.471 1.00 74.00 208 GLY A N 1
ATOM 1495 C CA . GLY A 1 208 ? 19.011 4.373 -4.686 1.00 74.00 208 GLY A CA 1
ATOM 1496 C C . GLY A 1 208 ? 18.932 3.108 -5.542 1.00 74.00 208 GLY A C 1
ATOM 1497 O O . GLY A 1 208 ? 18.277 3.113 -6.588 1.00 74.00 208 GLY A O 1
ATOM 1498 N N . PRO A 1 209 ? 19.568 2.001 -5.122 1.00 83.12 209 PRO A N 1
ATOM 1499 C CA . PRO A 1 209 ? 19.527 0.765 -5.884 1.00 83.12 209 PRO A CA 1
ATOM 1500 C C . PRO A 1 209 ? 18.116 0.168 -5.849 1.00 83.12 209 PRO A C 1
ATOM 1502 O O . PRO A 1 209 ? 17.615 -0.240 -4.798 1.00 83.12 209 PRO A O 1
ATOM 1505 N N . CYS A 1 210 ? 17.492 0.058 -7.020 1.00 89.56 210 CYS A N 1
ATOM 1506 C CA . CYS A 1 210 ? 16.264 -0.704 -7.200 1.00 89.56 210 CYS A CA 1
ATOM 1507 C C . CYS A 1 210 ? 16.566 -2.004 -7.947 1.00 89.56 210 CYS A C 1
ATOM 1509 O O . CYS A 1 210 ? 17.188 -1.986 -9.008 1.00 89.56 210 CYS A O 1
ATOM 1511 N N . THR A 1 211 ? 16.129 -3.139 -7.406 1.00 91.06 211 THR A N 1
ATOM 1512 C CA . THR A 1 211 ? 16.262 -4.450 -8.048 1.00 91.06 211 THR A CA 1
ATOM 1513 C C . THR A 1 211 ? 14.888 -5.070 -8.260 1.00 91.06 211 THR A C 1
ATOM 1515 O O . THR A 1 211 ? 14.079 -5.131 -7.341 1.00 91.06 211 THR A O 1
ATOM 1518 N N . ILE A 1 212 ? 14.631 -5.578 -9.459 1.00 91.00 212 ILE A N 1
ATOM 1519 C CA . ILE A 1 212 ? 13.406 -6.293 -9.817 1.00 91.00 212 ILE A CA 1
ATOM 1520 C C . ILE A 1 212 ? 13.800 -7.705 -10.225 1.00 91.00 212 ILE A C 1
ATOM 1522 O O . ILE A 1 212 ? 14.725 -7.887 -11.018 1.00 91.00 212 ILE A O 1
ATOM 1526 N N . ARG A 1 213 ? 13.132 -8.715 -9.669 1.00 91.06 213 ARG A N 1
ATOM 1527 C CA . ARG A 1 213 ? 13.485 -10.118 -9.892 1.00 91.06 213 ARG A CA 1
ATOM 1528 C C . ARG A 1 213 ? 12.275 -10.976 -10.211 1.00 91.06 213 ARG A C 1
ATOM 1530 O O . ARG A 1 213 ? 11.209 -10.777 -9.636 1.00 91.06 213 ARG A O 1
ATOM 1537 N N . ASN A 1 214 ? 12.502 -12.005 -11.028 1.00 88.50 214 ASN A N 1
ATOM 1538 C CA . ASN A 1 214 ? 11.615 -13.162 -11.176 1.00 88.50 214 ASN A CA 1
ATOM 1539 C C . ASN A 1 214 ? 10.164 -12.766 -11.502 1.00 88.50 214 ASN A C 1
ATOM 1541 O O . ASN A 1 214 ? 9.231 -13.131 -10.787 1.00 88.5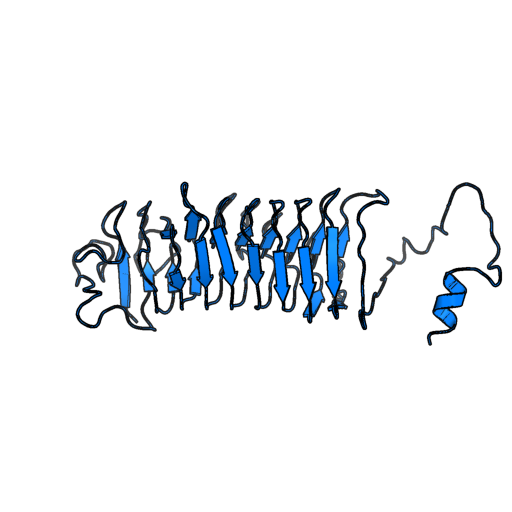0 214 ASN A O 1
ATOM 1545 N N . GLY A 1 215 ? 9.973 -11.994 -12.568 1.00 87.88 215 GLY A N 1
ATOM 1546 C CA . GLY A 1 215 ? 8.656 -11.480 -12.925 1.00 87.88 215 GLY A CA 1
ATOM 1547 C C . GLY A 1 215 ? 8.526 -11.116 -14.393 1.00 87.88 215 GLY A C 1
ATOM 1548 O O . GLY A 1 215 ? 9.463 -11.224 -15.182 1.00 87.88 215 GLY A O 1
ATOM 1549 N N . THR A 1 216 ? 7.336 -10.670 -14.758 1.00 90.62 216 THR A N 1
ATOM 1550 C CA . THR A 1 216 ? 7.043 -10.104 -16.070 1.00 90.62 216 THR A CA 1
ATOM 1551 C C . THR A 1 216 ? 6.738 -8.625 -15.917 1.00 90.62 216 THR A C 1
ATOM 1553 O O . THR A 1 216 ? 5.889 -8.251 -15.112 1.00 90.62 216 THR A O 1
ATOM 1556 N N . ILE A 1 217 ? 7.409 -7.783 -16.694 1.00 91.94 217 ILE A N 1
ATOM 1557 C CA . ILE A 1 217 ? 7.148 -6.351 -16.780 1.00 91.94 217 ILE A CA 1
ATOM 1558 C C . ILE A 1 217 ? 6.389 -6.089 -18.072 1.00 91.94 217 ILE A C 1
ATOM 1560 O O . ILE A 1 217 ? 6.859 -6.437 -19.155 1.00 91.94 217 ILE A O 1
ATOM 1564 N N . SER A 1 218 ? 5.237 -5.439 -17.966 1.00 90.75 218 SER A N 1
ATOM 1565 C CA . SER A 1 218 ? 4.430 -5.049 -19.113 1.00 90.75 218 SER A CA 1
ATOM 1566 C C . SER A 1 218 ? 3.902 -3.626 -19.005 1.00 90.75 218 SER A C 1
ATOM 1568 O O . SER A 1 218 ? 3.638 -3.121 -17.915 1.00 90.75 218 SER A O 1
ATOM 1570 N N . GLY A 1 219 ? 3.787 -2.960 -20.153 1.00 87.25 219 GLY A N 1
ATOM 1571 C CA . GLY A 1 219 ? 3.090 -1.682 -20.248 1.00 87.25 219 GLY A CA 1
ATOM 1572 C C . GLY A 1 219 ? 1.576 -1.854 -20.109 1.00 87.25 219 GLY A C 1
ATOM 1573 O O . GLY A 1 219 ? 1.028 -2.931 -20.331 1.00 87.25 219 GLY A O 1
ATOM 1574 N N . GLY A 1 220 ? 0.902 -0.776 -19.745 1.00 85.75 220 GLY A N 1
ATOM 1575 C CA . GLY A 1 220 ? -0.542 -0.675 -19.657 1.00 85.75 220 GLY A CA 1
ATOM 1576 C C . GLY A 1 220 ? -1.190 -0.214 -20.962 1.00 85.75 220 GLY A C 1
ATOM 1577 O O . GLY A 1 220 ? -0.659 -0.431 -22.053 1.00 85.75 220 GLY A O 1
ATOM 1578 N N . THR A 1 221 ? -2.374 0.390 -20.860 1.00 82.31 221 THR A N 1
ATOM 1579 C CA . THR A 1 221 ? -3.276 0.550 -22.016 1.00 82.31 221 THR A CA 1
ATOM 1580 C C . THR A 1 221 ? -3.240 1.919 -22.702 1.00 82.31 221 THR A C 1
ATOM 1582 O O . THR A 1 221 ? -3.695 2.005 -23.843 1.00 82.31 221 THR A O 1
ATOM 1585 N N . MET A 1 222 ? -2.732 2.981 -22.063 1.00 81.25 222 MET A N 1
ATOM 1586 C CA . MET A 1 222 ? -2.688 4.338 -22.642 1.00 81.25 222 MET A CA 1
ATOM 1587 C C . MET A 1 222 ? -1.309 5.011 -22.520 1.00 81.25 222 MET A C 1
ATOM 1589 O O . MET A 1 222 ? -0.321 4.396 -22.113 1.00 81.25 222 MET A O 1
ATOM 1593 N N . ALA A 1 223 ? -1.260 6.297 -22.902 1.00 67.06 223 ALA A N 1
ATOM 1594 C CA . ALA A 1 223 ? -0.124 7.196 -22.720 1.00 67.06 223 ALA A CA 1
ATOM 1595 C C . ALA A 1 223 ? 0.466 7.098 -21.308 1.00 67.06 223 ALA A C 1
ATOM 1597 O O . ALA A 1 223 ? -0.278 7.019 -20.336 1.00 67.06 223 ALA A O 1
ATOM 1598 N N . THR A 1 224 ? 1.799 7.064 -21.219 1.00 73.69 224 THR A N 1
ATOM 1599 C CA . THR A 1 224 ? 2.580 7.011 -19.966 1.00 73.69 224 THR A CA 1
ATOM 1600 C C . THR A 1 224 ? 2.391 5.775 -19.073 1.00 73.69 224 THR A C 1
ATOM 1602 O O . THR A 1 224 ? 2.982 5.697 -17.994 1.00 73.69 224 THR A O 1
ATOM 1605 N N . ALA A 1 225 ? 1.651 4.764 -19.532 1.00 83.50 225 ALA A N 1
ATOM 1606 C CA . ALA A 1 225 ? 1.439 3.521 -18.802 1.00 83.50 225 ALA A CA 1
ATOM 1607 C C . ALA A 1 225 ? 2.580 2.514 -19.014 1.00 83.50 225 ALA A C 1
ATOM 1609 O O . ALA A 1 225 ? 2.405 1.478 -19.644 1.00 83.50 225 ALA A O 1
ATOM 1610 N N . TYR A 1 226 ? 3.776 2.804 -18.516 1.00 88.38 226 TYR A N 1
ATOM 1611 C CA . TYR A 1 226 ? 4.900 1.863 -18.599 1.00 88.38 226 TYR A CA 1
ATOM 1612 C C . TYR A 1 226 ? 4.824 0.798 -17.503 1.00 88.38 226 TYR A C 1
ATOM 1614 O O . TYR A 1 226 ? 4.191 0.995 -16.471 1.00 88.38 226 TYR A O 1
ATOM 1622 N N . GLY A 1 227 ? 5.506 -0.330 -17.667 1.00 90.56 227 GLY A N 1
ATOM 1623 C CA . GLY A 1 227 ? 5.744 -1.199 -16.512 1.00 90.56 227 GLY A CA 1
ATOM 1624 C C . GLY A 1 227 ? 6.618 -0.469 -15.487 1.00 90.56 227 GLY A C 1
ATOM 1625 O O . GLY A 1 227 ? 6.218 -0.279 -14.339 1.00 90.56 227 GLY A O 1
ATOM 1626 N N . ILE A 1 228 ? 7.768 0.028 -15.948 1.00 91.06 228 ILE A N 1
ATOM 1627 C CA . ILE A 1 228 ? 8.717 0.831 -15.170 1.00 91.06 228 ILE A CA 1
ATOM 1628 C C . ILE A 1 228 ? 8.941 2.189 -15.836 1.00 91.06 228 ILE A C 1
ATOM 1630 O O . ILE A 1 228 ? 9.185 2.256 -17.040 1.00 91.06 228 ILE A O 1
ATOM 1634 N N . ASN A 1 229 ? 8.939 3.251 -15.036 1.00 90.75 229 ASN A N 1
ATOM 1635 C CA . ASN A 1 229 ? 9.408 4.582 -15.414 1.00 90.75 229 ASN A CA 1
ATOM 1636 C C . ASN A 1 229 ? 10.646 4.960 -14.578 1.00 90.75 229 ASN A C 1
ATOM 1638 O O . ASN A 1 229 ? 10.580 4.930 -13.348 1.00 90.75 229 ASN A O 1
ATOM 1642 N N . LEU A 1 230 ? 11.768 5.287 -15.224 1.00 88.62 230 LEU A N 1
ATOM 1643 C CA . LEU A 1 230 ? 12.985 5.765 -14.558 1.00 88.62 230 LEU A CA 1
ATOM 1644 C C . LEU A 1 230 ? 13.180 7.263 -14.787 1.00 88.62 230 LEU A C 1
ATOM 1646 O O . LEU A 1 230 ? 13.196 7.692 -15.938 1.00 88.62 230 LEU A O 1
ATOM 1650 N N . ASN A 1 231 ? 13.431 8.024 -13.719 1.00 87.06 231 ASN A N 1
ATOM 1651 C CA . ASN A 1 231 ? 13.951 9.388 -13.847 1.00 87.06 231 ASN A CA 1
ATOM 1652 C C . ASN A 1 231 ? 15.446 9.396 -14.180 1.00 87.06 231 ASN A C 1
ATOM 1654 O O . ASN A 1 231 ? 16.175 8.433 -13.938 1.00 87.06 231 ASN A O 1
ATOM 1658 N N . THR A 1 232 ? 15.924 10.545 -14.652 1.00 77.06 232 THR A N 1
ATOM 1659 C CA . THR A 1 232 ? 17.348 10.789 -14.885 1.00 77.06 232 THR A CA 1
ATOM 1660 C C . THR A 1 232 ? 18.194 10.499 -13.644 1.00 77.06 232 THR A C 1
ATOM 1662 O O . THR A 1 232 ? 17.945 11.016 -12.557 1.00 77.06 232 THR A O 1
ATOM 1665 N N . GLY A 1 233 ? 19.222 9.665 -13.829 1.00 76.00 233 GLY A N 1
ATOM 1666 C CA . GLY A 1 233 ? 20.138 9.236 -12.769 1.00 76.00 233 GLY A CA 1
ATOM 1667 C C . GLY A 1 233 ? 19.627 8.068 -11.922 1.00 76.00 233 GLY A C 1
ATOM 1668 O O . GLY A 1 233 ? 20.401 7.524 -11.133 1.00 76.00 233 GLY A O 1
ATOM 1669 N N . ALA A 1 234 ? 18.372 7.645 -12.101 1.00 83.38 234 ALA A N 1
ATOM 1670 C CA . ALA A 1 234 ? 17.868 6.421 -11.501 1.00 83.38 234 ALA A CA 1
ATOM 1671 C C . ALA A 1 234 ? 18.413 5.193 -12.240 1.00 83.38 234 ALA A C 1
ATOM 1673 O O . ALA A 1 234 ? 18.563 5.181 -13.464 1.00 83.38 234 ALA A O 1
ATOM 1674 N N . ALA A 1 235 ? 18.675 4.127 -11.488 1.00 81.88 235 ALA A N 1
ATOM 1675 C CA . ALA A 1 235 ? 19.078 2.842 -12.035 1.00 81.88 235 ALA A CA 1
ATOM 1676 C C . ALA A 1 235 ? 18.177 1.737 -11.489 1.00 81.88 235 ALA A C 1
ATOM 1678 O O . ALA A 1 235 ? 17.803 1.728 -10.315 1.00 81.88 235 ALA A O 1
ATOM 1679 N N . CYS A 1 236 ? 17.852 0.780 -12.353 1.00 84.69 236 CYS A N 1
ATOM 1680 C CA . CYS A 1 236 ? 17.099 -0.399 -11.971 1.00 84.69 236 CYS A CA 1
ATOM 1681 C C . CYS A 1 236 ? 17.777 -1.650 -12.515 1.00 84.69 236 CYS A C 1
ATOM 1683 O O . CYS A 1 236 ? 18.128 -1.730 -13.694 1.00 84.69 236 CYS A O 1
ATOM 1685 N N . TYR A 1 237 ? 17.943 -2.638 -11.644 1.00 86.75 237 TYR A N 1
ATOM 1686 C CA . TYR A 1 237 ? 18.551 -3.906 -11.982 1.00 86.75 237 TYR A CA 1
ATOM 1687 C C . TYR A 1 237 ? 17.498 -4.996 -12.118 1.00 86.75 237 TYR A C 1
ATOM 1689 O O . TYR A 1 237 ? 16.858 -5.368 -11.139 1.00 86.75 237 TYR A O 1
ATOM 1697 N N . CYS A 1 238 ? 17.325 -5.523 -13.328 1.00 85.25 238 CYS A N 1
ATOM 1698 C CA . CYS A 1 238 ? 16.334 -6.559 -13.604 1.00 85.25 238 CYS A CA 1
ATOM 1699 C C . CYS A 1 238 ? 17.017 -7.922 -13.754 1.00 85.25 238 CYS A C 1
ATOM 1701 O O . CYS A 1 238 ? 17.895 -8.092 -14.603 1.00 85.25 238 CYS A O 1
ATOM 1703 N N . GLN A 1 239 ? 16.605 -8.899 -12.947 1.00 83.31 239 GLN A N 1
ATOM 1704 C CA . GLN A 1 239 ? 17.130 -10.264 -12.988 1.00 83.31 239 GLN A CA 1
ATOM 1705 C C . GLN A 1 239 ? 16.020 -11.270 -13.248 1.00 83.31 239 GLN A C 1
ATOM 1707 O O . GLN A 1 239 ? 15.032 -11.301 -12.517 1.00 83.31 239 GLN A O 1
ATOM 1712 N N . ASN A 1 240 ? 16.232 -12.159 -14.218 1.00 83.94 240 ASN A N 1
ATOM 1713 C CA . ASN A 1 240 ? 15.261 -13.199 -14.571 1.00 83.94 240 ASN A CA 1
ATOM 1714 C C . ASN A 1 240 ? 13.870 -12.605 -14.841 1.00 83.94 240 ASN A C 1
ATOM 1716 O O . ASN A 1 240 ? 12.857 -13.094 -14.336 1.00 83.94 240 ASN A O 1
ATOM 1720 N N . THR A 1 241 ? 13.845 -11.504 -15.590 1.00 81.75 241 THR A N 1
ATOM 1721 C CA . THR A 1 241 ? 12.629 -10.735 -15.832 1.00 81.75 241 THR A CA 1
ATOM 1722 C C . THR A 1 241 ? 12.284 -10.757 -17.313 1.00 81.75 241 THR A C 1
ATOM 1724 O O . THR A 1 241 ? 13.145 -10.531 -18.164 1.00 81.75 241 THR A O 1
ATOM 1727 N N . ASN A 1 242 ? 11.013 -11.006 -17.619 1.00 83.19 242 ASN A N 1
ATOM 1728 C CA . ASN A 1 242 ? 10.479 -10.942 -18.975 1.00 83.19 242 ASN A CA 1
ATOM 1729 C C . ASN A 1 242 ? 9.912 -9.551 -19.245 1.00 83.19 242 ASN A C 1
ATOM 1731 O O . ASN A 1 242 ? 9.163 -9.027 -18.427 1.00 83.19 242 ASN A O 1
ATOM 1735 N N . PHE A 1 243 ? 10.211 -8.970 -20.404 1.00 85.19 243 PHE A N 1
ATOM 1736 C CA . PHE A 1 243 ? 9.650 -7.684 -20.815 1.00 85.19 243 PHE A CA 1
ATOM 1737 C C . PHE A 1 243 ? 8.643 -7.903 -21.941 1.00 85.19 243 PHE A C 1
ATOM 1739 O O . PHE A 1 243 ? 8.996 -8.401 -23.009 1.00 85.19 243 PHE A O 1
ATOM 1746 N N . ILE A 1 244 ? 7.387 -7.527 -21.708 1.00 83.31 244 ILE A N 1
ATOM 1747 C CA . ILE A 1 244 ? 6.293 -7.682 -22.668 1.00 83.31 244 ILE A CA 1
ATOM 1748 C C . ILE A 1 244 ? 5.745 -6.304 -23.027 1.00 83.31 244 ILE A C 1
ATOM 1750 O O . ILE A 1 244 ? 5.393 -5.504 -22.166 1.00 83.31 244 ILE A O 1
ATOM 1754 N N . THR A 1 245 ? 5.630 -6.024 -24.320 1.00 69.44 245 THR A N 1
ATOM 1755 C CA . THR A 1 245 ? 4.870 -4.858 -24.791 1.00 69.44 245 THR A CA 1
ATOM 1756 C C . THR A 1 245 ? 3.444 -5.300 -25.083 1.00 69.44 245 THR A C 1
ATOM 1758 O O . THR A 1 245 ? 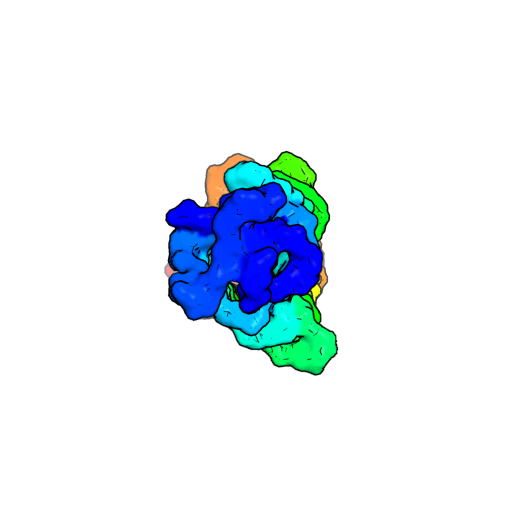3.237 -6.313 -25.753 1.00 69.44 245 THR A O 1
ATOM 1761 N N . THR A 1 246 ? 2.453 -4.591 -24.552 1.00 64.75 246 THR A N 1
ATOM 1762 C CA . THR A 1 246 ? 1.049 -4.877 -24.855 1.00 64.75 246 THR A CA 1
ATOM 1763 C C . THR A 1 246 ? 0.721 -4.399 -26.274 1.00 64.75 246 THR A C 1
ATOM 1765 O O . THR A 1 246 ? 1.333 -3.475 -26.807 1.00 64.75 246 THR A O 1
ATOM 1768 N N . ALA A 1 247 ? -0.214 -5.068 -26.948 1.00 53.69 247 ALA A N 1
ATOM 1769 C CA . ALA A 1 247 ? -0.569 -4.794 -28.343 1.00 53.69 247 ALA A CA 1
ATOM 1770 C C . ALA A 1 247 ? -1.746 -3.804 -28.473 1.00 53.69 247 ALA A C 1
ATOM 1772 O O . ALA A 1 247 ? -2.613 -3.984 -29.323 1.00 53.69 247 ALA A O 1
ATOM 1773 N N . ALA A 1 248 ? -1.813 -2.776 -27.622 1.00 58.19 248 ALA A N 1
ATOM 1774 C CA . ALA A 1 248 ? -2.833 -1.731 -27.744 1.00 58.19 248 ALA A CA 1
ATOM 1775 C C . ALA A 1 248 ? -2.363 -0.624 -28.715 1.00 58.19 248 ALA A C 1
ATOM 1777 O O . ALA A 1 248 ? -1.158 -0.382 -28.821 1.00 58.19 248 ALA A O 1
ATOM 1778 N N . PRO A 1 249 ? -3.277 0.088 -29.404 1.00 50.59 249 PRO A N 1
ATOM 1779 C CA . PRO A 1 249 ? -2.924 1.159 -30.347 1.00 50.59 249 PRO A CA 1
ATOM 1780 C C . PRO A 1 249 ? -2.139 2.321 -29.709 1.00 50.59 249 PRO A C 1
ATOM 1782 O O . PRO A 1 249 ? -1.473 3.064 -30.423 1.00 50.59 249 PRO A O 1
ATOM 1785 N N . PHE A 1 250 ? -2.166 2.435 -28.375 1.00 56.88 250 PHE A N 1
ATOM 1786 C CA . PHE A 1 250 ? -1.386 3.388 -27.574 1.00 56.88 250 PHE A CA 1
ATOM 1787 C C . PHE A 1 250 ? -0.570 2.697 -26.468 1.00 56.88 250 PHE A C 1
ATOM 1789 O O . PHE A 1 250 ? -0.250 3.317 -25.453 1.00 56.88 250 PHE A O 1
ATOM 1796 N N . ALA A 1 251 ? -0.277 1.402 -26.628 1.00 56.16 251 ALA A N 1
ATOM 1797 C CA . ALA A 1 251 ? 0.493 0.656 -25.644 1.00 56.16 251 ALA A CA 1
ATOM 1798 C C . ALA A 1 251 ? 1.921 1.183 -25.560 1.00 56.16 251 ALA A C 1
ATOM 1800 O O . ALA A 1 251 ? 2.626 1.317 -26.563 1.00 56.16 251 ALA A O 1
ATOM 1801 N N . HIS A 1 252 ? 2.337 1.438 -24.331 1.00 63.59 252 HIS A N 1
ATOM 1802 C CA . HIS A 1 252 ? 3.681 1.869 -24.016 1.00 63.59 252 HIS A CA 1
ATOM 1803 C C . HIS A 1 252 ? 4.565 0.670 -23.672 1.00 63.59 252 HIS A C 1
ATOM 1805 O O . HIS A 1 252 ? 4.089 -0.432 -23.384 1.00 63.59 252 HIS A O 1
ATOM 1811 N N . GLY A 1 253 ? 5.878 0.870 -23.771 1.00 70.38 253 GLY A N 1
ATOM 1812 C CA . GLY A 1 253 ? 6.853 -0.179 -23.505 1.00 70.38 253 GLY A CA 1
ATOM 1813 C C . GLY A 1 253 ? 6.773 -0.711 -22.072 1.00 70.38 253 GLY A C 1
ATOM 1814 O O . GLY A 1 253 ? 6.247 -0.071 -21.162 1.00 70.38 253 GLY A O 1
ATOM 1815 N N . ALA A 1 254 ? 7.370 -1.878 -21.847 1.00 77.44 254 ALA A N 1
ATOM 1816 C CA . ALA A 1 254 ? 7.599 -2.384 -20.495 1.00 77.44 254 ALA A CA 1
ATOM 1817 C C . ALA A 1 254 ? 8.438 -1.400 -19.652 1.00 77.44 254 ALA A C 1
ATOM 1819 O O . ALA A 1 254 ? 8.294 -1.339 -18.435 1.00 77.44 254 ALA A O 1
ATOM 1820 N N . VAL A 1 255 ? 9.282 -0.600 -20.305 1.00 79.94 255 VAL A N 1
ATOM 1821 C CA . VAL A 1 255 ? 10.208 0.342 -19.682 1.00 79.94 255 VAL A CA 1
ATOM 1822 C C . VAL A 1 255 ? 10.192 1.667 -20.441 1.00 79.94 255 VAL A C 1
ATOM 1824 O O . VAL A 1 255 ? 10.283 1.663 -21.668 1.00 79.94 255 VAL A O 1
ATOM 1827 N N . LEU A 1 256 ? 10.159 2.782 -19.707 1.00 73.62 256 LEU A N 1
ATOM 1828 C CA . LEU A 1 256 ? 10.586 4.097 -20.185 1.00 73.62 256 LEU A CA 1
ATOM 1829 C C . LEU A 1 256 ? 11.804 4.578 -19.406 1.00 73.62 256 LEU A C 1
ATOM 1831 O O . LEU A 1 256 ? 11.835 4.518 -18.177 1.00 73.62 256 LEU A O 1
ATOM 1835 N N . ASN A 1 257 ? 12.753 5.138 -20.145 1.00 70.12 257 ASN A N 1
ATOM 1836 C CA . ASN A 1 257 ? 13.756 6.052 -19.624 1.00 70.12 257 ASN A CA 1
ATOM 1837 C C . ASN A 1 257 ? 13.420 7.444 -20.177 1.00 70.12 257 ASN A C 1
ATOM 1839 O O . ASN A 1 257 ? 13.447 7.618 -21.395 1.00 70.12 257 ASN A O 1
ATOM 1843 N N . THR A 1 258 ? 13.004 8.382 -19.325 1.00 54.94 258 THR A N 1
ATOM 1844 C CA . THR A 1 258 ? 12.367 9.639 -19.762 1.00 54.94 258 THR A CA 1
ATOM 1845 C C . THR A 1 258 ? 13.293 10.603 -20.495 1.00 54.94 258 THR A C 1
ATOM 1847 O O . THR A 1 258 ? 12.770 11.477 -21.177 1.00 54.94 258 THR A O 1
ATOM 1850 N N . ASP A 1 259 ? 14.618 10.431 -20.452 1.00 40.06 259 ASP A N 1
ATOM 1851 C CA . ASP A 1 259 ? 15.544 11.392 -21.053 1.00 40.06 259 ASP A CA 1
ATOM 1852 C C . ASP A 1 259 ? 16.606 10.729 -21.940 1.00 40.06 259 ASP A C 1
ATOM 1854 O O . ASP A 1 259 ? 17.218 9.721 -21.582 1.00 40.06 259 ASP A O 1
ATOM 1858 N N . GLY A 1 260 ? 16.859 11.342 -23.102 1.00 36.44 260 GLY A N 1
ATOM 1859 C CA . GLY A 1 260 ? 17.856 10.958 -24.112 1.00 36.44 260 GLY A CA 1
ATOM 1860 C C . GLY A 1 260 ? 19.325 11.076 -23.674 1.00 36.44 260 GLY A C 1
ATOM 1861 O O . GLY A 1 260 ? 20.166 11.494 -24.468 1.00 36.44 260 GLY A O 1
ATOM 1862 N N . CYS A 1 261 ? 19.645 10.712 -22.431 1.00 25.80 261 CYS A N 1
ATOM 1863 C CA . CYS A 1 261 ? 20.986 10.681 -21.859 1.00 25.80 261 CYS A CA 1
ATOM 1864 C C . CYS A 1 261 ? 21.465 9.238 -21.620 1.00 25.80 261 CYS A C 1
ATOM 1866 O O . CYS A 1 261 ? 20.779 8.406 -21.029 1.00 25.80 261 CYS A O 1
ATOM 1868 N N . ASN A 1 262 ? 22.703 8.976 -22.047 1.00 32.69 262 ASN A N 1
ATOM 1869 C CA . ASN A 1 262 ? 23.418 7.692 -22.070 1.00 32.69 262 ASN A CA 1
ATOM 1870 C C . ASN A 1 262 ? 23.763 7.070 -20.690 1.00 32.69 262 ASN A C 1
ATOM 1872 O O . ASN A 1 262 ? 24.693 6.269 -20.617 1.00 32.69 262 ASN A O 1
ATOM 1876 N N . SER A 1 263 ? 23.105 7.445 -19.587 1.00 32.19 263 SER A N 1
ATOM 1877 C CA . SER A 1 263 ? 23.531 7.054 -18.226 1.00 32.19 263 SER A CA 1
ATOM 1878 C C . SER A 1 263 ? 22.556 6.168 -17.446 1.00 32.19 263 SER A C 1
ATOM 1880 O O . SER A 1 263 ? 22.959 5.603 -16.428 1.00 32.19 263 SER A O 1
ATOM 1882 N N . SER A 1 264 ? 21.315 5.979 -17.903 1.00 37.81 264 SER A N 1
ATOM 1883 C CA . SER A 1 264 ? 20.401 5.021 -17.267 1.00 37.81 264 SER A CA 1
ATOM 1884 C C . SER A 1 264 ? 20.742 3.604 -17.737 1.00 37.81 264 SER A C 1
ATOM 1886 O O . SER A 1 264 ? 20.403 3.190 -18.847 1.00 37.81 264 SER A O 1
ATOM 1888 N N . ASN A 1 265 ? 21.445 2.849 -16.895 1.00 43.25 265 ASN A N 1
ATOM 1889 C CA . ASN A 1 265 ? 21.828 1.474 -17.197 1.00 43.25 265 ASN A CA 1
ATOM 1890 C C . ASN A 1 265 ? 20.675 0.517 -16.872 1.00 43.25 265 ASN A C 1
ATOM 1892 O O . ASN A 1 265 ? 20.488 0.131 -15.719 1.00 43.25 265 ASN A O 1
ATOM 1896 N N . PHE A 1 266 ? 19.940 0.081 -17.895 1.00 50.47 266 PHE A N 1
ATOM 1897 C CA . PHE A 1 266 ? 19.169 -1.158 -17.805 1.00 50.47 266 PHE A CA 1
ATOM 1898 C C . PHE A 1 266 ? 20.109 -2.332 -18.043 1.00 50.47 266 PHE A C 1
ATOM 1900 O O . PHE A 1 266 ? 20.471 -2.640 -19.178 1.00 50.47 266 PHE A O 1
ATOM 1907 N N . VAL A 1 267 ? 20.513 -2.994 -16.963 1.00 49.38 267 VAL A N 1
ATOM 1908 C CA . VAL A 1 267 ? 21.296 -4.225 -17.057 1.00 49.38 267 VAL A CA 1
ATOM 1909 C C . VAL A 1 267 ? 20.351 -5.397 -16.834 1.00 49.38 267 VAL A C 1
ATOM 1911 O O . VAL A 1 267 ? 19.974 -5.694 -15.702 1.00 49.38 267 VAL A O 1
ATOM 1914 N N . GLY A 1 268 ? 19.952 -6.050 -17.924 1.00 44.81 268 GLY A N 1
ATOM 1915 C CA . GLY A 1 268 ? 19.353 -7.378 -17.853 1.00 44.81 268 GLY A CA 1
ATOM 1916 C C . GLY A 1 268 ? 20.455 -8.403 -17.603 1.00 44.81 268 GLY A C 1
ATOM 1917 O O . GLY A 1 268 ? 21.393 -8.496 -18.393 1.00 44.81 268 GLY A O 1
ATOM 1918 N N . ILE A 1 269 ? 20.361 -9.166 -16.517 1.00 38.25 269 ILE A N 1
ATOM 1919 C CA . ILE A 1 269 ? 21.227 -10.331 -16.288 1.00 38.25 269 ILE A CA 1
ATOM 1920 C C . ILE A 1 269 ? 20.413 -11.624 -16.218 1.00 38.25 269 ILE A C 1
ATOM 1922 O O . ILE A 1 269 ? 19.227 -11.616 -15.871 1.00 38.25 269 ILE A O 1
ATOM 1926 N N . GLY A 1 270 ? 21.061 -12.743 -16.547 1.00 45.56 270 GLY A N 1
ATOM 1927 C CA . GLY A 1 270 ? 20.430 -14.065 -16.603 1.00 45.56 270 GLY A CA 1
ATOM 1928 C C . GLY A 1 270 ? 19.591 -14.269 -17.869 1.00 45.56 270 GLY A C 1
ATOM 1929 O O . GLY A 1 270 ? 19.855 -13.650 -18.898 1.00 45.56 270 GLY A O 1
ATOM 1930 N N . ASN A 1 271 ? 18.561 -15.115 -17.788 1.00 38.97 271 ASN A N 1
ATOM 1931 C CA . ASN A 1 271 ? 17.652 -15.442 -18.901 1.00 38.97 271 ASN A CA 1
ATOM 1932 C C . ASN A 1 271 ? 16.624 -14.323 -19.181 1.00 38.97 271 ASN A C 1
ATOM 1934 O O . ASN A 1 271 ? 15.449 -14.593 -19.412 1.00 38.97 271 ASN A O 1
ATOM 1938 N N . SER A 1 272 ? 17.039 -13.058 -19.107 1.00 43.34 272 SER A N 1
ATOM 1939 C CA . SER A 1 272 ? 16.158 -11.917 -19.360 1.00 43.34 272 SER A CA 1
ATOM 1940 C C . SER A 1 272 ? 16.039 -11.687 -20.871 1.00 43.34 272 SER A C 1
ATOM 1942 O O . SER A 1 272 ? 17.037 -11.413 -21.537 1.00 43.34 272 SER A O 1
ATOM 1944 N N . VAL A 1 273 ? 14.829 -11.792 -21.430 1.00 46.16 273 VAL A N 1
ATOM 1945 C CA . VAL A 1 273 ? 14.577 -11.520 -22.856 1.00 46.16 273 VAL A CA 1
ATOM 1946 C C . VAL A 1 273 ? 14.291 -10.032 -23.035 1.00 46.16 273 VAL A C 1
ATOM 1948 O O . VAL A 1 273 ? 13.262 -9.528 -22.585 1.00 46.16 273 VAL A O 1
ATOM 1951 N N . PHE A 1 274 ? 15.202 -9.320 -23.702 1.00 46.81 274 PHE A N 1
ATOM 1952 C CA . PHE A 1 274 ? 15.032 -7.903 -24.016 1.00 46.81 274 PHE A CA 1
ATOM 1953 C C . PHE A 1 274 ? 14.440 -7.738 -25.423 1.00 46.81 274 PHE A C 1
ATOM 1955 O O . PHE A 1 274 ? 15.149 -7.802 -26.427 1.00 46.81 274 PHE A O 1
ATOM 1962 N N . GLY A 1 275 ? 13.120 -7.555 -25.506 1.00 41.59 275 GLY A N 1
ATOM 1963 C CA . GLY A 1 275 ? 12.427 -7.284 -26.765 1.00 41.59 275 GLY A CA 1
ATOM 1964 C C . GLY A 1 275 ? 12.383 -5.787 -27.071 1.00 41.59 275 GLY A C 1
ATOM 1965 O O . GLY A 1 275 ? 11.577 -5.067 -26.487 1.00 41.59 275 GLY A O 1
ATOM 1966 N N . PHE A 1 276 ? 13.200 -5.307 -28.012 1.00 40.66 276 PHE A N 1
ATOM 1967 C CA . PHE A 1 276 ? 12.978 -3.987 -28.608 1.00 40.66 276 PHE A CA 1
ATOM 1968 C C . PHE A 1 276 ? 11.810 -4.071 -29.598 1.00 40.66 276 PHE A C 1
ATOM 1970 O O . PHE A 1 276 ? 11.875 -4.818 -30.574 1.00 40.66 276 PHE A O 1
ATOM 1977 N N . ARG A 1 277 ? 10.767 -3.262 -29.396 1.00 36.34 277 ARG A N 1
ATOM 1978 C CA . ARG A 1 277 ? 9.781 -2.954 -30.438 1.00 36.34 277 ARG A CA 1
ATOM 1979 C C . ARG A 1 277 ? 10.067 -1.544 -30.937 1.00 36.34 277 ARG A C 1
ATOM 1981 O O . ARG A 1 277 ? 9.670 -0.574 -30.305 1.00 36.34 277 ARG A O 1
ATOM 1988 N N . LEU A 1 278 ? 10.792 -1.437 -32.046 1.00 36.22 278 LEU A N 1
ATOM 1989 C CA . LEU A 1 278 ? 10.976 -0.157 -32.728 1.00 36.22 278 LEU A CA 1
ATOM 1990 C C . LEU A 1 278 ? 9.634 0.251 -33.351 1.00 36.22 278 LEU A C 1
ATOM 1992 O O . LEU A 1 278 ? 9.003 -0.554 -34.042 1.00 36.22 278 LEU A O 1
ATOM 1996 N N . ALA A 1 279 ? 9.181 1.483 -33.109 1.00 34.62 279 ALA A N 1
ATOM 1997 C CA . ALA A 1 279 ? 8.046 2.029 -33.845 1.00 34.62 279 ALA A CA 1
ATOM 1998 C C . ALA A 1 279 ? 8.400 2.074 -35.348 1.00 34.62 279 ALA A C 1
ATOM 2000 O O . ALA A 1 279 ? 9.546 2.387 -35.681 1.00 34.62 279 ALA A O 1
ATOM 2001 N N . PRO A 1 280 ? 7.465 1.806 -36.282 1.00 38.50 280 PRO A N 1
ATOM 2002 C CA . PRO A 1 280 ? 7.764 1.809 -37.720 1.00 38.50 280 PRO A CA 1
ATOM 2003 C C . PRO A 1 280 ? 8.392 3.121 -38.226 1.00 38.50 280 PRO A C 1
ATOM 2005 O O . PRO A 1 280 ? 9.156 3.113 -39.186 1.00 38.50 280 PRO A O 1
ATOM 2008 N N . THR A 1 281 ? 8.116 4.241 -37.555 1.00 38.50 281 THR A N 1
ATOM 2009 C CA . THR A 1 281 ? 8.692 5.566 -37.832 1.00 38.50 281 THR A CA 1
ATOM 2010 C C . THR A 1 281 ? 10.110 5.763 -37.279 1.00 38.50 281 THR A C 1
ATOM 2012 O O . THR A 1 281 ? 10.827 6.637 -37.761 1.00 38.50 281 THR A O 1
ATOM 2015 N N . GLU A 1 282 ? 10.548 4.951 -36.314 1.00 38.84 282 GLU A N 1
ATOM 2016 C CA . GLU A 1 282 ? 11.876 5.029 -35.682 1.00 38.84 282 GLU A CA 1
ATOM 2017 C C . GLU A 1 282 ? 12.895 4.047 -36.277 1.00 38.84 282 GLU A C 1
ATOM 2019 O O . GLU A 1 282 ? 14.098 4.217 -36.096 1.00 38.84 282 GLU A O 1
ATOM 2024 N N . VAL A 1 283 ? 12.448 3.083 -37.090 1.00 40.75 283 VAL A N 1
ATOM 2025 C CA . VAL A 1 283 ? 13.334 2.190 -37.866 1.00 40.75 283 VAL A CA 1
ATOM 2026 C C . VAL A 1 283 ? 14.063 2.939 -39.000 1.00 40.75 283 VAL A C 1
ATOM 2028 O O . VAL A 1 283 ? 15.031 2.435 -39.564 1.00 40.75 283 VAL A O 1
ATOM 2031 N N . LEU A 1 284 ? 13.658 4.175 -39.319 1.00 34.41 284 LEU A N 1
ATOM 2032 C CA . LEU A 1 284 ? 14.207 4.956 -40.437 1.00 34.41 284 LEU A CA 1
ATOM 2033 C C . LEU A 1 284 ? 15.414 5.842 -40.097 1.00 34.41 284 LEU A C 1
ATOM 2035 O O . LEU A 1 284 ? 15.933 6.520 -40.983 1.00 34.41 284 LEU A O 1
ATOM 2039 N N . LYS A 1 285 ? 15.913 5.834 -38.857 1.00 37.41 285 LYS A N 1
ATOM 2040 C CA . LYS A 1 285 ? 17.170 6.516 -38.522 1.00 37.41 285 LYS A CA 1
ATOM 2041 C C . LYS A 1 285 ? 18.202 5.487 -38.099 1.00 37.41 285 LYS A C 1
ATOM 2043 O O . LYS A 1 285 ? 18.272 5.085 -36.943 1.00 37.41 285 LYS A O 1
ATOM 2048 N N . GLY A 1 286 ? 19.010 5.066 -39.072 1.00 36.62 286 GLY A N 1
ATOM 2049 C CA . GLY A 1 286 ? 20.249 4.349 -38.800 1.00 36.62 286 GLY A CA 1
ATOM 2050 C C . GLY A 1 286 ? 21.044 5.065 -37.708 1.00 36.62 286 GLY A C 1
ATOM 2051 O O . GLY A 1 286 ? 21.038 6.295 -37.638 1.00 36.62 286 GLY A O 1
ATOM 2052 N N . VAL A 1 287 ? 21.681 4.277 -36.842 1.00 35.06 287 VAL A N 1
ATOM 2053 C CA . VAL A 1 287 ? 22.535 4.735 -35.742 1.00 35.06 287 VAL A CA 1
ATOM 2054 C C . VAL A 1 287 ? 23.496 5.805 -36.261 1.00 35.06 287 VAL A C 1
ATOM 2056 O O . VAL A 1 287 ? 24.483 5.496 -36.924 1.00 35.06 287 VAL A O 1
ATOM 2059 N N . ASN A 1 288 ? 23.200 7.072 -35.977 1.00 34.66 288 ASN A N 1
ATOM 2060 C CA . ASN A 1 288 ? 24.069 8.185 -36.323 1.00 34.66 288 ASN A CA 1
ATOM 2061 C C . ASN A 1 288 ? 24.990 8.438 -35.128 1.00 34.66 288 ASN A C 1
ATOM 2063 O O . ASN A 1 288 ? 24.781 9.358 -34.341 1.00 34.66 288 ASN A O 1
ATOM 2067 N N . HIS A 1 289 ? 25.978 7.560 -34.950 1.00 36.78 289 HIS A N 1
ATOM 2068 C CA . HIS A 1 289 ? 27.117 7.882 -34.103 1.00 36.78 289 HIS A CA 1
ATOM 2069 C C . HIS A 1 289 ? 28.053 8.740 -34.950 1.00 36.78 289 HIS A C 1
ATOM 2071 O O . HIS A 1 289 ? 28.574 8.276 -35.966 1.00 36.78 289 HIS A O 1
ATOM 2077 N N . ALA A 1 290 ? 28.230 10.001 -34.555 1.00 38.72 290 ALA A N 1
ATOM 2078 C CA . ALA A 1 290 ? 29.117 10.935 -35.234 1.00 38.72 290 ALA A CA 1
ATOM 2079 C C . ALA A 1 290 ? 30.501 10.292 -35.448 1.00 38.72 290 ALA A C 1
ATOM 2081 O O . ALA A 1 290 ? 31.236 10.075 -34.487 1.00 38.72 290 ALA A O 1
ATOM 2082 N N . GLY A 1 291 ? 30.823 9.953 -36.702 1.00 41.75 291 GLY A N 1
ATOM 2083 C CA . GLY A 1 291 ? 32.183 9.614 -37.130 1.00 41.75 291 GLY A CA 1
ATOM 2084 C C . GLY A 1 291 ? 32.451 8.214 -37.695 1.00 41.75 291 GLY A C 1
ATOM 2085 O O . GLY A 1 291 ? 33.561 8.003 -38.169 1.00 41.75 291 GLY A O 1
ATOM 2086 N N . LEU A 1 292 ? 31.503 7.270 -37.725 1.00 38.25 292 LEU A N 1
ATOM 2087 C CA . LEU A 1 292 ? 31.743 5.949 -38.337 1.00 38.25 292 LEU A CA 1
ATOM 2088 C C . LEU A 1 292 ? 30.585 5.527 -39.245 1.00 38.25 292 LEU A C 1
ATOM 2090 O O . LEU A 1 292 ? 29.639 4.867 -38.823 1.00 38.25 292 LEU A O 1
ATOM 2094 N N . VAL A 1 293 ? 30.709 5.845 -40.537 1.00 43.34 293 VAL A N 1
ATOM 2095 C CA . VAL A 1 293 ? 29.994 5.126 -41.603 1.00 43.34 293 VAL A CA 1
ATOM 2096 C C . VAL A 1 293 ? 30.653 3.751 -41.733 1.00 43.34 293 VAL A C 1
ATOM 2098 O O . VAL A 1 293 ? 31.501 3.513 -42.586 1.00 43.34 293 VAL A O 1
ATOM 2101 N N . GLY A 1 294 ? 30.333 2.858 -40.800 1.00 41.09 294 GLY A N 1
ATOM 2102 C CA . GLY A 1 294 ? 30.778 1.474 -40.825 1.00 41.09 294 GLY A CA 1
ATOM 2103 C C . GLY A 1 294 ? 29.745 0.614 -41.536 1.00 41.09 294 GLY A C 1
ATOM 2104 O O . GLY A 1 294 ? 28.723 0.262 -40.951 1.00 41.09 294 GLY A O 1
ATOM 2105 N N . THR A 1 295 ? 30.029 0.213 -42.777 1.00 46.66 295 THR A N 1
ATOM 2106 C CA . THR A 1 295 ? 29.495 -1.041 -43.332 1.00 46.66 295 THR A CA 1
ATOM 2107 C C . THR A 1 295 ? 29.607 -2.138 -42.279 1.00 46.66 295 THR A C 1
ATOM 2109 O O . THR A 1 295 ? 30.620 -2.179 -41.584 1.00 46.66 295 THR A O 1
ATOM 2112 N N . LEU A 1 296 ? 28.593 -3.003 -42.171 1.00 48.12 296 LEU A N 1
ATOM 2113 C CA . LEU A 1 296 ? 28.490 -4.157 -41.264 1.00 48.12 296 LEU A CA 1
ATOM 2114 C C . LEU A 1 296 ? 29.770 -5.020 -41.247 1.00 48.12 296 LEU A C 1
ATOM 2116 O O . LEU A 1 296 ? 29.833 -6.089 -41.852 1.00 48.12 296 LEU A O 1
ATOM 2120 N N . ALA A 1 297 ? 30.810 -4.560 -40.557 1.00 52.59 297 ALA A N 1
ATOM 2121 C CA . ALA A 1 297 ? 32.073 -5.259 -40.445 1.00 52.59 297 ALA A CA 1
ATOM 2122 C C . ALA A 1 297 ? 31.858 -6.504 -39.585 1.00 52.59 297 ALA A C 1
ATOM 2124 O O . ALA A 1 297 ? 30.999 -6.523 -38.699 1.00 52.59 297 ALA A O 1
ATOM 2125 N N . ALA A 1 298 ? 32.656 -7.547 -39.811 1.00 53.50 298 ALA A N 1
ATOM 2126 C CA . ALA A 1 298 ? 32.512 -8.831 -39.123 1.00 53.50 298 ALA A CA 1
ATOM 2127 C C . ALA A 1 298 ? 32.557 -8.732 -37.579 1.00 53.50 298 ALA A C 1
ATOM 2129 O O . ALA A 1 298 ? 32.091 -9.645 -36.902 1.00 53.50 298 ALA A O 1
ATOM 2130 N N . ALA A 1 299 ? 33.059 -7.621 -37.027 1.00 51.00 299 ALA A N 1
ATOM 2131 C CA . ALA A 1 299 ? 33.115 -7.334 -35.594 1.00 51.00 299 ALA A CA 1
ATOM 2132 C C . ALA A 1 299 ? 31.914 -6.533 -35.037 1.00 51.00 299 ALA A C 1
ATOM 2134 O O . ALA A 1 299 ? 31.896 -6.225 -33.847 1.00 51.00 299 ALA A O 1
ATOM 2135 N N . SER A 1 300 ? 30.917 -6.196 -35.861 1.00 52.38 300 SER A N 1
ATOM 2136 C CA . SER A 1 300 ? 29.748 -5.411 -35.448 1.00 52.38 300 SER A CA 1
ATOM 2137 C C . SER A 1 300 ? 28.936 -6.109 -34.337 1.00 52.38 300 SER A C 1
ATOM 2139 O O . SER A 1 300 ? 28.675 -7.316 -34.444 1.00 52.38 300 SER A O 1
ATOM 2141 N N . PRO A 1 301 ? 28.460 -5.368 -33.313 1.00 47.78 301 PRO A N 1
ATOM 2142 C CA . PRO A 1 301 ? 27.569 -5.890 -32.273 1.00 47.78 301 PRO A CA 1
ATOM 2143 C C . PRO A 1 301 ? 26.330 -6.605 -32.835 1.00 47.78 301 PRO A C 1
ATOM 2145 O O . PRO A 1 301 ? 25.894 -7.612 -32.282 1.00 47.78 301 PRO A O 1
ATOM 2148 N N . PHE A 1 302 ? 25.820 -6.166 -33.992 1.00 51.50 302 PHE A N 1
ATOM 2149 C CA . PHE A 1 302 ? 24.652 -6.764 -34.646 1.00 51.50 302 PHE A CA 1
ATOM 2150 C C . PHE A 1 302 ? 24.899 -8.192 -35.159 1.00 51.50 302 PHE A C 1
ATOM 2152 O O . PHE A 1 302 ? 23.990 -9.017 -35.136 1.00 51.50 302 PHE A O 1
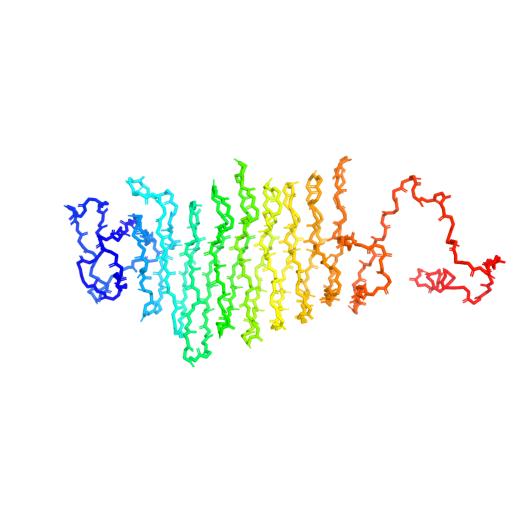ATOM 2159 N N . ARG A 1 303 ? 26.130 -8.541 -35.568 1.00 52.53 303 ARG A N 1
ATOM 2160 C CA . ARG A 1 303 ? 26.454 -9.924 -35.973 1.00 52.53 303 ARG A CA 1
ATOM 2161 C C . ARG A 1 303 ? 26.634 -10.865 -34.784 1.00 52.53 303 ARG A C 1
ATOM 2163 O O . ARG A 1 303 ? 26.492 -12.071 -34.958 1.00 52.53 303 ARG A O 1
ATOM 2170 N N . ARG A 1 304 ? 26.923 -10.337 -33.588 1.00 48.59 304 ARG A N 1
ATOM 2171 C CA . ARG A 1 304 ? 26.975 -11.142 -32.356 1.00 48.59 304 ARG A CA 1
ATOM 2172 C C . ARG A 1 304 ? 25.580 -11.588 -31.918 1.00 48.59 304 ARG A C 1
ATOM 2174 O O . ARG A 1 304 ? 25.455 -12.700 -31.422 1.00 48.59 304 ARG A O 1
ATOM 2181 N N . LEU A 1 305 ? 24.545 -10.789 -32.193 1.00 48.53 305 LEU A N 1
ATOM 2182 C CA . LEU A 1 305 ? 23.153 -11.209 -32.003 1.00 48.53 305 LEU A CA 1
ATOM 2183 C C . LEU A 1 305 ? 22.764 -12.370 -32.932 1.00 48.53 305 LEU A C 1
ATOM 2185 O O . LEU A 1 305 ? 22.091 -13.297 -32.506 1.00 48.53 305 LEU A O 1
ATOM 2189 N N . ASN A 1 306 ? 23.254 -12.369 -34.175 1.00 41.16 306 ASN A N 1
ATOM 2190 C CA . ASN A 1 306 ? 22.924 -13.401 -35.166 1.00 41.16 306 ASN A CA 1
ATOM 2191 C C . ASN A 1 306 ? 23.645 -14.751 -34.945 1.00 41.16 306 ASN A C 1
ATOM 2193 O O . ASN A 1 306 ? 23.510 -15.658 -35.756 1.00 41.16 306 ASN A O 1
ATOM 2197 N N . ARG A 1 307 ? 24.463 -14.875 -33.889 1.00 41.81 307 ARG A N 1
ATOM 2198 C CA . ARG A 1 307 ? 25.119 -16.130 -33.471 1.00 41.81 307 ARG A CA 1
ATOM 2199 C C . ARG A 1 307 ? 24.440 -16.792 -32.268 1.00 41.81 307 ARG A C 1
ATOM 2201 O O . ARG A 1 307 ? 24.913 -17.828 -31.815 1.00 41.81 307 ARG A O 1
ATOM 2208 N N . LEU A 1 308 ? 23.397 -16.159 -31.734 1.00 40.53 308 LEU A N 1
ATOM 2209 C CA . LEU A 1 308 ? 22.652 -16.600 -30.554 1.00 40.53 308 LEU A CA 1
ATOM 2210 C C . LEU A 1 308 ? 21.222 -17.056 -30.900 1.00 40.53 308 LEU A C 1
ATOM 2212 O O . LEU A 1 308 ? 20.424 -17.263 -29.990 1.00 40.53 308 LEU A O 1
ATOM 2216 N N . VAL A 1 309 ? 20.920 -17.208 -32.196 1.00 41.41 309 VAL A N 1
ATOM 2217 C CA . VAL A 1 309 ? 19.708 -17.852 -32.727 1.00 41.41 309 VAL A CA 1
ATOM 2218 C C . VAL A 1 309 ? 20.115 -19.144 -33.418 1.00 41.41 309 VAL A C 1
ATOM 2220 O O . VAL A 1 309 ? 21.118 -19.092 -34.168 1.00 41.41 309 VAL A O 1
#

Radius of gyration: 22.26 Å; chains: 1; bounding box: 57×32×69 Å

Secondary structure (DSSP, 8-state):
--EEEE-STT-BTT-TTSEESSTTS-SPBP-STTT---TT-EEE-TT--SEE--S-EEEEEEESS--TTPPS---EEE-S-EEEEEEEE--SS--EEE--SS--EEEEE-SPEEPPSS-BS-EEEEE-TTEEEEE-S-EE----TT-BS-EEEEE--SSS-EEE-S-EE--SSTT--SEEE-SSS-EEEES-EE--SSS-SEEE-SSS-EEEEEEEEE--SSTT--SEEE-TT--EEEEEEEEE---STTPPPSEEE-S--TT--EEEESS--------TTTTTS----TT------TT-HHHHHTT--

pLDDT: mean 82.15, std 20.08, range [25.8, 98.75]

Foldseek 3Di:
DAEWEADEAQAEPQDWLGTASDLPSPHDIFNCPVVGADLAYEYEDLQHENYEHPEEEHHAEYEQADDPPGHHDYEYEYEAEYEYNYEQYHEAAAHYEYDHDPAAHEYEYQEEQEWYQAYELYESYEYDARYEYEYNEEQAWHAHPPYYLTEHYEARYQPYEYEEAEEFEQYQHHNGESYEAQYQHEYEYHEEFEFYNAEESYEYAYLHEYEYEDYEQEADAAHHRASYEYEPNHEYEYENYEWDFDPHPHTDGSYDDPDPDPPHDHDYDDPYDDDDDQDPVRVPDDPCPPDDPDDPPPPDPVVVVVVVD

Sequence (309 aa):
MTTWYAQAIGAHLSETDRWNSIPSGTGEFLDIDAGGLGINDIICANGKTSLIIDRDVTCARISNGFEGTGIVNGNFFVQEDHTLNCDIKTGSATCLILSSSEIPFTVTINGTIYGATSGSSVYAVHQGIRASVVINGNIIGTTSMPSFSSHSVYINNPIGTAIITGNIIGGSGSSCTGVYVYATGATTIYGNITGGQMSAGVWIAATGPCTIRNGTISGGTMATAYGINLNTGAACYCQNTNFITTAAPFAHGAVLNTDGCNSSNFVGIGNSVFGFRLAPTEVLKGVNHAGLVGTLAAASPFRRLNRLV